Protein AF-A0A2P4WWM0-F1 (afdb_monome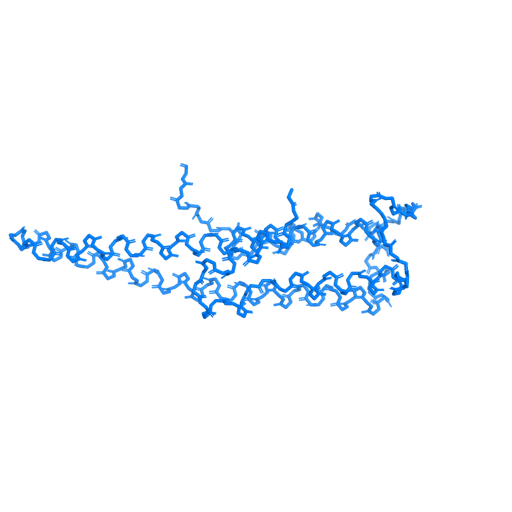r)

Nearest PDB structures (foldseek):
  5ijh-assembly1_A  TM=8.407E-01  e=6.505E-07  Homo sapiens
  5ijh-assembly2_B  TM=8.198E-01  e=3.372E-06  Homo sapiens
  8x5f-assembly1_A  TM=7.768E-01  e=5.419E-05  Homo sapiens
  8z9z-assembly1_C  TM=4.144E-01  e=2.276E+00  Acyrthosiphon pisum

InterPro domains:
  IPR004331 SPX domain [PF03105] (117-170)
  IPR004331 SPX domain [PS51382] (1-169)
  IPR031142 SPX domain-containing protein [PTHR45978] (1-184)

Structure (mmCIF, N/CA/C/O backbone):
data_AF-A0A2P4WWM0-F1
#
_entry.id   AF-A0A2P4WWM0-F1
#
loop_
_atom_site.group_PDB
_atom_site.id
_atom_site.type_symbol
_atom_site.label_atom_id
_atom_site.label_alt_id
_atom_site.label_comp_id
_atom_site.label_asym_id
_atom_site.label_entity_id
_atom_site.label_seq_id
_atom_site.pdbx_PDB_ins_code
_atom_site.Cartn_x
_atom_site.Cartn_y
_atom_site.Cartn_z
_atom_site.occupancy
_atom_site.B_iso_or_equiv
_atom_site.auth_seq_id
_atom_site.auth_comp_id
_atom_site.auth_asym_id
_atom_site.auth_atom_id
_atom_site.pdbx_PDB_model_num
ATOM 1 N N . MET A 1 1 ? 19.503 5.059 5.989 1.00 53.97 1 MET A N 1
ATOM 2 C CA . MET A 1 1 ? 18.937 3.751 6.415 1.00 53.97 1 MET A CA 1
ATOM 3 C C . MET A 1 1 ? 18.631 2.848 5.219 1.00 53.97 1 MET A C 1
ATOM 5 O O . MET A 1 1 ? 18.269 3.345 4.158 1.00 53.97 1 MET A O 1
ATOM 9 N N . LYS A 1 2 ? 18.740 1.518 5.373 1.00 85.00 2 LYS A N 1
ATOM 10 C CA . LYS A 1 2 ? 18.338 0.540 4.341 1.00 85.00 2 LYS A CA 1
ATOM 11 C C . LYS A 1 2 ? 16.812 0.366 4.372 1.00 85.00 2 LYS A C 1
ATOM 13 O O . LYS A 1 2 ? 16.316 -0.357 5.224 1.00 85.00 2 LYS A O 1
ATOM 18 N N . PHE A 1 3 ? 16.081 0.982 3.438 1.00 89.81 3 PHE A N 1
ATOM 19 C CA . PHE A 1 3 ? 14.603 0.970 3.407 1.00 89.81 3 PHE A CA 1
ATOM 20 C C . PHE A 1 3 ? 13.972 -0.427 3.541 1.00 89.81 3 PHE A C 1
ATOM 22 O O . PHE A 1 3 ? 12.992 -0.582 4.250 1.00 89.81 3 PHE A O 1
ATOM 29 N N . GLY A 1 4 ? 14.566 -1.461 2.933 1.00 90.25 4 GLY A N 1
ATOM 30 C CA . GLY A 1 4 ? 14.043 -2.827 3.060 1.00 90.25 4 GLY A CA 1
ATOM 31 C C . GLY A 1 4 ? 14.014 -3.363 4.499 1.00 90.25 4 GLY A C 1
ATOM 32 O O . GLY A 1 4 ? 13.163 -4.186 4.798 1.00 90.25 4 GLY A O 1
ATOM 33 N N . LYS A 1 5 ? 14.905 -2.888 5.386 1.00 92.62 5 LYS A N 1
ATOM 34 C CA . LYS A 1 5 ? 14.848 -3.215 6.821 1.00 92.62 5 LYS A CA 1
ATOM 35 C C . LYS A 1 5 ? 13.702 -2.481 7.517 1.00 92.62 5 LYS A C 1
ATOM 37 O O . LYS A 1 5 ? 13.032 -3.076 8.343 1.00 92.62 5 LYS A O 1
ATOM 42 N N . VAL A 1 6 ? 13.473 -1.218 7.150 1.00 94.12 6 VAL A N 1
ATOM 43 C CA . VAL A 1 6 ? 12.375 -0.408 7.702 1.00 94.12 6 VAL A CA 1
ATOM 44 C C . VAL A 1 6 ? 11.028 -1.026 7.328 1.00 94.12 6 VAL A C 1
ATOM 46 O O . VAL A 1 6 ? 10.194 -1.215 8.197 1.00 94.12 6 VAL A O 1
ATOM 49 N N . LEU A 1 7 ? 10.849 -1.432 6.065 1.00 94.44 7 LEU A N 1
ATOM 50 C CA . LEU A 1 7 ? 9.627 -2.112 5.626 1.00 94.44 7 LEU A CA 1
ATOM 51 C C . LEU A 1 7 ? 9.389 -3.417 6.399 1.00 94.44 7 LEU A C 1
ATOM 53 O O . LEU A 1 7 ? 8.288 -3.645 6.875 1.00 94.44 7 LEU A O 1
ATOM 57 N N . GLN A 1 8 ? 10.435 -4.231 6.579 1.00 94.12 8 GLN A N 1
ATOM 58 C CA . GLN A 1 8 ? 10.342 -5.470 7.355 1.00 94.12 8 GLN A CA 1
ATOM 59 C C . GLN A 1 8 ? 9.968 -5.211 8.821 1.00 94.12 8 GLN A C 1
ATOM 61 O O . GLN A 1 8 ? 9.155 -5.940 9.380 1.00 94.12 8 GLN A O 1
ATOM 66 N N . GLN A 1 9 ? 10.543 -4.177 9.436 1.00 94.88 9 GLN A N 1
ATOM 67 C CA . GLN A 1 9 ? 10.195 -3.782 10.797 1.00 94.88 9 GLN A CA 1
ATOM 68 C C . GLN A 1 9 ? 8.725 -3.345 10.885 1.00 94.88 9 GLN A C 1
ATOM 70 O O . GLN A 1 9 ? 8.024 -3.771 11.795 1.00 94.88 9 GLN A O 1
ATOM 75 N N . SER A 1 10 ? 8.231 -2.559 9.923 1.00 95.12 10 SER A N 1
ATOM 76 C CA . SER A 1 10 ? 6.816 -2.169 9.866 1.00 95.12 10 SER A CA 1
ATOM 77 C C . SER A 1 10 ? 5.883 -3.373 9.713 1.00 95.12 10 SER A C 1
ATOM 79 O O . SER A 1 10 ? 4.858 -3.414 10.385 1.00 95.12 10 SER A O 1
ATOM 81 N N . THR A 1 11 ? 6.259 -4.382 8.918 1.00 94.94 11 THR A N 1
ATOM 82 C CA . THR A 1 11 ? 5.517 -5.650 8.826 1.00 94.94 11 THR A CA 1
ATOM 83 C C . THR A 1 11 ? 5.461 -6.376 10.172 1.00 94.94 11 THR A C 1
ATOM 85 O O . THR A 1 11 ? 4.390 -6.810 10.581 1.00 94.94 11 THR A O 1
ATOM 88 N N . GLN A 1 12 ? 6.580 -6.455 10.898 1.00 94.81 12 GLN A N 1
ATOM 89 C CA . GLN A 1 12 ? 6.653 -7.125 12.206 1.00 94.81 12 GLN A CA 1
ATOM 90 C C . GLN A 1 12 ? 5.871 -6.407 13.314 1.00 94.81 12 GLN A C 1
ATOM 92 O O . GLN A 1 12 ? 5.433 -7.052 14.260 1.00 94.81 12 GLN A O 1
ATOM 97 N N . MET A 1 13 ? 5.713 -5.084 13.215 1.00 93.62 13 MET A N 1
ATOM 98 C CA . MET A 1 13 ? 4.913 -4.294 14.161 1.00 93.62 13 MET A CA 1
ATOM 99 C C . MET A 1 13 ? 3.410 -4.324 13.846 1.00 93.62 13 MET A C 1
ATOM 101 O O . MET A 1 13 ? 2.612 -3.872 14.663 1.00 93.62 13 MET A O 1
ATOM 105 N N . SER A 1 14 ? 3.017 -4.832 12.674 1.00 94.62 14 SER A N 1
ATOM 106 C CA . SER A 1 14 ? 1.615 -5.015 12.288 1.00 94.62 14 SER A CA 1
ATOM 107 C C . SER A 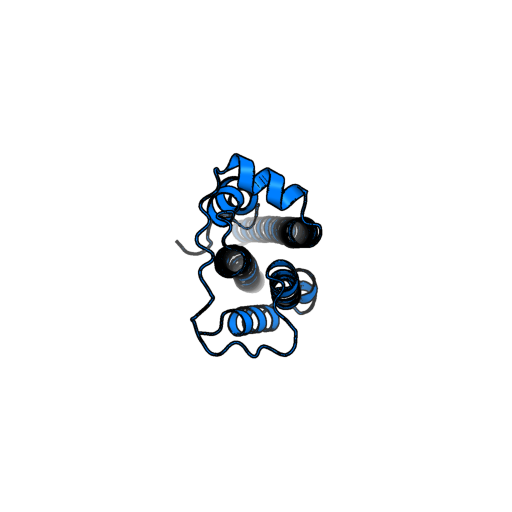1 14 ? 1.097 -6.410 12.669 1.00 94.62 14 SER A C 1
ATOM 109 O O . SER A 1 14 ? 1.904 -7.311 12.908 1.00 94.62 14 SER A O 1
ATOM 111 N N . PRO A 1 15 ? -0.231 -6.628 12.720 1.00 95.50 15 PRO A N 1
ATOM 112 C CA . PRO A 1 15 ? -0.790 -7.958 12.940 1.00 95.50 15 PRO A CA 1
ATOM 113 C C . PRO A 1 15 ? -0.246 -8.960 11.916 1.00 95.50 15 PRO A C 1
ATOM 115 O O . PRO A 1 15 ? -0.160 -8.648 10.731 1.00 95.50 15 PRO A O 1
ATOM 118 N N . SER A 1 16 ? 0.070 -10.186 12.340 1.00 95.12 16 SER A N 1
ATOM 119 C CA . SER A 1 16 ? 0.634 -11.218 11.449 1.00 95.12 16 SER A CA 1
ATOM 120 C C . SER A 1 16 ? -0.256 -11.512 10.236 1.00 95.12 16 SER A C 1
ATOM 122 O O . SER A 1 16 ? 0.241 -11.765 9.142 1.00 95.12 16 SER A O 1
ATOM 124 N N . ALA A 1 17 ? -1.576 -11.382 10.393 1.00 96.00 17 ALA A N 1
ATOM 125 C CA . ALA A 1 17 ? -2.544 -11.514 9.307 1.00 96.00 17 ALA A CA 1
ATOM 126 C C . ALA A 1 17 ? -2.329 -10.508 8.157 1.00 96.00 17 ALA A C 1
ATOM 128 O O . ALA A 1 17 ? -2.817 -10.739 7.053 1.00 96.00 17 ALA A O 1
ATOM 129 N N . TRP A 1 18 ? -1.620 -9.400 8.397 1.00 97.50 18 TRP A N 1
ATOM 130 C CA . TRP A 1 18 ? -1.338 -8.377 7.391 1.00 97.50 18 TRP A CA 1
ATOM 131 C C . TRP A 1 18 ? -0.117 -8.725 6.530 1.00 97.50 18 TRP A C 1
ATOM 133 O O . TRP A 1 18 ? 0.016 -8.183 5.434 1.00 97.50 18 TRP A O 1
ATOM 143 N N . GLU A 1 19 ? 0.759 -9.634 6.985 1.00 95.88 19 GLU A N 1
ATOM 144 C CA . GLU A 1 19 ? 2.028 -9.990 6.329 1.00 95.88 19 GLU A CA 1
ATOM 145 C C . GLU A 1 19 ? 1.900 -10.252 4.814 1.00 95.88 19 GLU A C 1
ATOM 147 O O . GLU A 1 19 ? 2.663 -9.646 4.055 1.00 95.88 19 GLU A O 1
ATOM 152 N N . PRO A 1 20 ? 0.915 -11.037 4.324 1.00 97.38 20 PRO A N 1
ATOM 153 C CA . PRO A 1 20 ? 0.787 -11.331 2.893 1.00 97.38 20 PRO A CA 1
ATOM 154 C C . PRO A 1 20 ? 0.483 -10.103 2.020 1.00 97.38 20 PRO A C 1
ATOM 156 O O . PRO A 1 20 ? 0.755 -10.109 0.816 1.00 97.38 20 PRO A O 1
ATOM 159 N N . TYR A 1 21 ? -0.087 -9.051 2.611 1.00 98.12 21 TYR A N 1
ATOM 160 C CA . TYR A 1 21 ? -0.569 -7.868 1.896 1.00 98.12 21 TYR A CA 1
ATOM 161 C C . TYR A 1 21 ? 0.484 -6.766 1.771 1.00 98.12 21 TYR A C 1
ATOM 163 O O . TYR A 1 21 ? 0.306 -5.844 0.976 1.00 98.12 21 TYR A O 1
ATOM 171 N N . TRP A 1 22 ? 1.604 -6.872 2.489 1.00 97.88 22 TRP A N 1
ATOM 172 C CA . TRP A 1 22 ? 2.738 -5.968 2.316 1.00 97.88 22 TRP A CA 1
ATOM 173 C C . TRP A 1 22 ? 3.39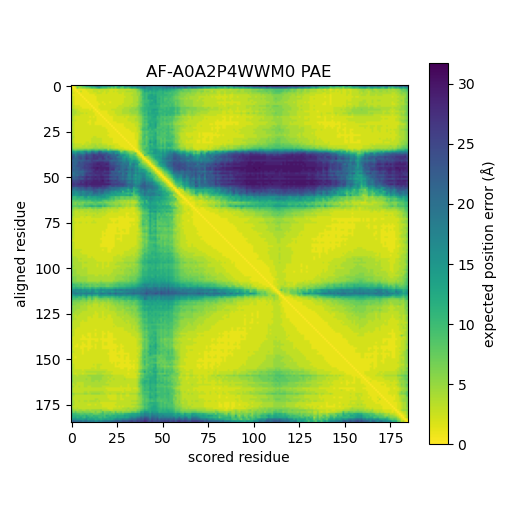2 -6.143 0.941 1.00 97.88 22 TRP A C 1
ATOM 175 O O . TRP A 1 22 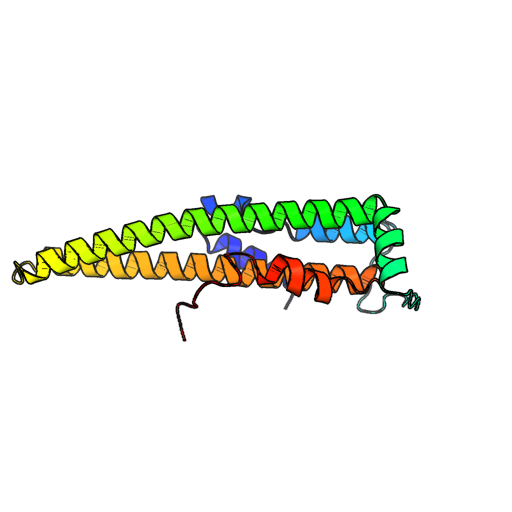? 3.416 -7.238 0.371 1.00 97.88 22 TRP A O 1
ATOM 185 N N . ALA A 1 23 ? 3.961 -5.060 0.409 1.00 96.56 23 ALA A N 1
ATOM 186 C CA . ALA A 1 23 ? 4.720 -5.107 -0.833 1.00 96.56 23 ALA A CA 1
ATOM 187 C C . ALA A 1 23 ? 5.913 -6.076 -0.725 1.00 96.56 23 ALA A C 1
ATOM 189 O O . ALA A 1 23 ? 6.796 -5.892 0.122 1.00 96.56 23 ALA A O 1
ATOM 190 N N . ASP A 1 24 ? 6.023 -7.031 -1.650 1.00 96.44 24 ASP A N 1
ATOM 191 C CA . ASP A 1 24 ? 7.187 -7.905 -1.781 1.00 96.44 24 ASP A CA 1
ATOM 192 C C . ASP A 1 24 ? 8.354 -7.150 -2.433 1.00 96.44 24 ASP A C 1
ATOM 194 O O . ASP A 1 24 ? 8.751 -7.312 -3.594 1.00 96.44 24 ASP A O 1
ATOM 198 N N . TYR A 1 25 ? 8.951 -6.282 -1.623 1.00 95.31 25 TYR A N 1
ATOM 199 C CA . TYR A 1 25 ? 10.085 -5.462 -2.011 1.00 95.31 25 TYR A CA 1
ATOM 200 C C . TYR A 1 25 ? 11.319 -6.310 -2.356 1.00 95.31 25 TYR A C 1
ATOM 202 O O . TYR A 1 25 ? 12.234 -5.828 -3.031 1.00 95.31 25 TYR A O 1
ATOM 210 N N . LYS A 1 26 ? 11.406 -7.562 -1.880 1.00 94.12 26 LYS A N 1
ATOM 211 C CA . LYS A 1 26 ? 12.513 -8.469 -2.213 1.00 94.12 26 LYS A CA 1
ATOM 212 C C . LYS A 1 26 ? 12.332 -9.031 -3.621 1.00 94.12 26 LYS A C 1
ATOM 214 O O . LYS A 1 26 ? 13.291 -8.951 -4.391 1.00 94.12 26 LYS A O 1
ATOM 219 N N . LEU A 1 27 ? 11.135 -9.505 -3.962 1.00 95.38 27 LEU A N 1
ATOM 220 C CA . LEU A 1 27 ? 10.782 -9.974 -5.301 1.00 95.38 27 LEU A CA 1
ATOM 221 C C . LEU A 1 27 ? 10.965 -8.876 -6.346 1.00 95.38 27 LEU A C 1
ATOM 223 O O . LEU A 1 27 ? 11.689 -9.076 -7.317 1.00 95.38 27 LEU A O 1
ATOM 227 N N . LEU A 1 28 ? 10.414 -7.681 -6.118 1.00 96.50 28 LEU A N 1
ATOM 228 C CA . LEU A 1 28 ? 10.525 -6.586 -7.088 1.00 96.50 28 LEU A CA 1
ATOM 229 C C . LEU A 1 28 ? 11.986 -6.176 -7.338 1.00 96.50 28 LEU A C 1
ATOM 231 O O . LEU A 1 28 ? 12.382 -5.911 -8.469 1.00 96.50 28 LEU A O 1
ATOM 235 N N . LYS A 1 29 ? 12.834 -6.181 -6.299 1.00 94.12 29 LYS A N 1
ATOM 236 C CA . LYS A 1 29 ? 14.282 -5.956 -6.464 1.00 94.12 29 LYS A CA 1
ATOM 237 C C . LYS A 1 29 ? 14.965 -7.053 -7.276 1.00 94.12 29 LYS A C 1
ATOM 239 O O . LYS A 1 29 ? 15.975 -6.759 -7.908 1.00 94.12 29 LYS A O 1
ATOM 244 N N . LYS A 1 30 ? 14.499 -8.300 -7.173 1.00 93.19 30 LYS A N 1
ATOM 245 C CA . LYS A 1 30 ? 15.028 -9.420 -7.954 1.00 93.19 30 LYS A CA 1
ATOM 246 C C . LYS A 1 30 ? 14.685 -9.217 -9.428 1.00 93.19 30 LYS A C 1
ATOM 248 O O . LYS A 1 30 ? 15.604 -9.196 -10.226 1.00 93.19 30 LYS A O 1
ATOM 253 N N . ILE A 1 31 ? 13.427 -8.909 -9.742 1.00 93.88 31 ILE A N 1
ATOM 254 C CA . ILE A 1 31 ? 12.979 -8.669 -11.123 1.00 93.88 31 ILE A CA 1
ATOM 255 C C . ILE A 1 31 ? 13.734 -7.492 -11.772 1.00 93.88 31 ILE A C 1
ATOM 257 O O . ILE A 1 31 ? 14.117 -7.578 -12.931 1.00 93.88 31 ILE A O 1
ATOM 261 N N . ILE A 1 32 ? 14.042 -6.419 -11.026 1.00 92.31 32 ILE A N 1
ATOM 262 C CA . ILE A 1 32 ? 14.855 -5.302 -11.557 1.00 92.31 32 ILE A CA 1
ATOM 263 C C . ILE A 1 32 ? 16.268 -5.751 -11.974 1.00 92.31 32 ILE A C 1
ATOM 265 O O . ILE A 1 32 ? 16.828 -5.193 -12.913 1.00 92.31 32 ILE A O 1
ATOM 269 N N . LYS A 1 33 ? 16.871 -6.730 -11.282 1.00 90.00 33 LYS A N 1
ATOM 270 C CA . LYS A 1 33 ? 18.185 -7.266 -11.684 1.00 90.00 33 LYS A CA 1
ATOM 271 C C . LYS A 1 33 ? 18.108 -7.948 -13.044 1.00 90.00 33 LYS A C 1
ATOM 273 O O . LYS A 1 33 ? 19.033 -7.780 -13.832 1.00 90.00 33 LYS A O 1
ATOM 278 N N . ASP A 1 34 ? 17.013 -8.666 -13.279 1.00 88.19 34 ASP A N 1
ATOM 279 C CA . ASP A 1 34 ? 16.748 -9.359 -14.536 1.00 88.19 34 ASP A CA 1
ATOM 280 C C . ASP A 1 34 ? 16.551 -8.325 -15.666 1.00 88.19 34 ASP A C 1
ATOM 282 O O . ASP A 1 34 ? 17.238 -8.397 -16.679 1.00 88.19 34 ASP A O 1
ATOM 286 N N . CYS A 1 35 ? 15.768 -7.261 -15.423 1.00 85.81 35 CYS A N 1
ATOM 287 C CA . CYS A 1 35 ? 15.574 -6.150 -16.376 1.00 85.81 35 CYS A CA 1
ATOM 288 C C . CYS A 1 35 ? 16.889 -5.451 -16.761 1.00 85.81 35 CYS A C 1
ATOM 290 O O . CYS A 1 35 ? 17.114 -5.113 -17.918 1.00 85.81 35 CYS A O 1
ATOM 292 N N . ALA A 1 36 ? 17.775 -5.234 -15.785 1.00 82.06 36 ALA A N 1
ATOM 293 C CA . ALA A 1 36 ? 19.073 -4.598 -16.005 1.00 82.06 36 ALA A CA 1
ATOM 294 C C . ALA A 1 36 ? 20.135 -5.556 -16.583 1.00 82.06 36 ALA A C 1
ATOM 296 O O . ALA A 1 36 ? 21.284 -5.148 -16.741 1.00 82.06 36 ALA A O 1
ATOM 297 N N . GLN A 1 37 ? 19.779 -6.823 -16.841 1.00 73.81 37 GLN A N 1
ATOM 298 C CA . GLN A 1 37 ? 20.672 -7.876 -17.341 1.00 73.81 37 GLN A CA 1
ATOM 299 C C . GLN A 1 37 ? 21.967 -8.041 -16.519 1.00 73.81 37 GLN A C 1
ATOM 301 O O . GLN A 1 37 ? 23.008 -8.453 -17.033 1.00 73.81 37 GLN A O 1
ATOM 306 N N . ILE A 1 38 ? 21.924 -7.734 -15.217 1.00 60.78 38 ILE A N 1
ATOM 307 C CA . ILE A 1 38 ? 23.100 -7.814 -14.339 1.00 60.78 38 ILE A CA 1
ATOM 308 C C . ILE A 1 38 ? 23.395 -9.288 -14.042 1.00 60.78 38 ILE A C 1
ATOM 310 O O . ILE A 1 38 ? 22.572 -9.985 -13.438 1.00 60.78 38 ILE A O 1
ATOM 314 N N . LYS A 1 39 ? 24.587 -9.772 -14.421 1.00 52.69 39 LYS A N 1
ATOM 315 C CA . LYS A 1 39 ? 25.015 -11.158 -14.158 1.00 52.69 39 LYS A CA 1
ATOM 316 C C . LYS A 1 39 ? 25.059 -11.437 -12.648 1.00 52.69 39 LYS A C 1
ATOM 318 O O . LYS A 1 39 ? 25.500 -10.603 -11.860 1.00 52.69 39 LYS A O 1
ATOM 323 N N . LYS A 1 40 ? 24.652 -12.649 -12.232 1.00 50.16 40 LYS A N 1
ATOM 324 C CA . LYS A 1 40 ? 24.619 -13.109 -10.819 1.00 50.16 40 LYS A CA 1
ATOM 325 C C . LYS A 1 40 ? 25.951 -12.938 -10.063 1.00 50.16 40 LYS A C 1
ATOM 327 O O . LYS A 1 40 ? 25.931 -12.853 -8.836 1.00 50.16 40 LYS A O 1
ATOM 332 N N . GLU A 1 41 ? 27.070 -12.899 -10.782 1.00 42.06 41 GLU A N 1
ATOM 333 C CA . GLU A 1 41 ? 28.443 -12.845 -10.260 1.00 42.06 41 GLU A CA 1
ATOM 334 C C . GLU A 1 41 ? 28.976 -11.415 -10.064 1.00 42.06 41 GLU A C 1
ATOM 336 O O . GLU A 1 41 ? 29.918 -11.209 -9.295 1.00 42.06 41 GLU A O 1
ATOM 341 N N . GLU A 1 42 ? 28.343 -10.401 -10.664 1.00 45.91 42 GLU A N 1
ATOM 342 C CA . GLU A 1 42 ? 28.712 -9.003 -10.446 1.00 45.91 42 GLU A CA 1
ATOM 343 C C . GLU A 1 42 ? 28.177 -8.523 -9.089 1.00 45.91 42 GLU A C 1
ATOM 345 O O . GLU A 1 42 ? 27.031 -8.087 -8.920 1.00 45.91 42 GLU A O 1
ATOM 350 N N . LYS A 1 43 ? 29.030 -8.606 -8.063 1.00 40.50 43 LYS A N 1
ATOM 351 C CA . LYS A 1 43 ? 28.777 -7.930 -6.788 1.00 40.50 43 LYS A CA 1
ATOM 352 C C . LYS A 1 43 ? 28.845 -6.420 -7.010 1.00 40.50 43 LYS A C 1
ATOM 354 O O . LYS A 1 43 ? 29.917 -5.851 -7.170 1.00 40.50 43 LYS A O 1
ATOM 359 N N . LEU A 1 44 ? 27.688 -5.767 -6.934 1.00 47.53 44 LEU A N 1
ATOM 360 C CA . LEU A 1 44 ? 27.572 -4.310 -6.881 1.00 47.53 44 LEU A CA 1
ATOM 361 C C . LEU A 1 44 ? 28.308 -3.756 -5.649 1.00 47.53 44 LEU A C 1
ATOM 363 O O . LEU A 1 44 ? 27.762 -3.741 -4.542 1.00 47.53 44 LEU A O 1
ATOM 367 N N . GLN A 1 45 ? 29.537 -3.277 -5.845 1.00 39.41 45 GLN A N 1
ATOM 368 C CA . GLN A 1 45 ? 30.113 -2.261 -4.969 1.00 39.41 45 GLN A CA 1
ATOM 369 C C . GLN A 1 45 ? 29.363 -0.938 -5.181 1.00 39.41 45 GLN A C 1
ATOM 371 O O . GLN A 1 45 ? 28.795 -0.686 -6.241 1.00 39.41 45 GLN A O 1
ATOM 376 N N . GLY A 1 46 ? 29.279 -0.135 -4.123 1.00 40.00 46 GLY A N 1
ATOM 377 C CA . GLY A 1 46 ? 28.390 1.017 -4.015 1.00 40.00 46 GLY A CA 1
ATOM 378 C C . GLY A 1 46 ? 28.334 1.962 -5.226 1.00 40.00 46 GLY A C 1
ATOM 379 O O . GLY A 1 46 ? 29.321 2.249 -5.888 1.00 40.00 46 GLY A O 1
ATOM 380 N N . ASP A 1 47 ? 27.127 2.482 -5.443 1.00 42.19 47 ASP A N 1
ATOM 381 C CA . ASP A 1 47 ? 26.757 3.724 -6.138 1.00 42.19 47 ASP A CA 1
ATOM 382 C C . ASP A 1 47 ? 27.245 4.054 -7.561 1.00 42.19 47 ASP A C 1
ATOM 384 O O . ASP A 1 47 ? 26.729 5.017 -8.132 1.00 42.19 47 ASP A O 1
ATOM 388 N N . LYS A 1 48 ? 28.101 3.260 -8.207 1.00 44.53 48 LYS A N 1
ATOM 389 C CA . LYS A 1 48 ? 28.476 3.478 -9.615 1.00 44.53 48 LYS A CA 1
ATOM 390 C C . LYS A 1 48 ? 27.843 2.427 -10.528 1.00 44.53 48 LYS A C 1
ATOM 392 O O . LYS A 1 48 ? 28.428 1.391 -10.805 1.00 44.53 48 LYS A O 1
ATOM 397 N N . LEU A 1 49 ? 26.630 2.723 -10.998 1.00 49.78 49 LEU A N 1
ATOM 398 C CA . LEU A 1 49 ? 26.026 2.060 -12.159 1.00 49.78 49 LEU A CA 1
ATOM 399 C C . LEU A 1 49 ? 26.455 2.796 -13.431 1.00 49.78 49 LEU A C 1
ATOM 401 O O . LEU A 1 49 ? 26.433 4.031 -13.471 1.00 49.78 49 LEU A O 1
ATOM 405 N N . VAL A 1 50 ? 26.846 2.024 -14.445 1.00 44.78 50 VAL A N 1
ATOM 406 C CA . VAL A 1 50 ? 27.167 2.495 -15.795 1.00 44.78 50 VAL A CA 1
ATOM 407 C C . VAL A 1 50 ? 25.952 3.252 -16.329 1.00 44.78 50 VAL A C 1
ATOM 409 O O . VAL A 1 50 ? 24.904 2.670 -16.589 1.00 44.78 50 VAL A O 1
ATOM 412 N N . LYS A 1 51 ? 26.063 4.580 -16.441 1.00 42.25 51 LYS A N 1
ATOM 413 C CA . LYS A 1 51 ? 25.040 5.408 -17.085 1.00 42.25 51 LYS A CA 1
ATOM 414 C C . LYS A 1 51 ? 25.084 5.114 -18.580 1.00 42.25 51 LYS A C 1
ATOM 416 O O . LYS A 1 51 ? 25.844 5.761 -19.297 1.00 42.25 51 LYS A O 1
ATOM 421 N N . ILE A 1 52 ? 24.262 4.187 -19.058 1.00 46.97 52 ILE A N 1
ATOM 422 C CA . ILE A 1 52 ? 23.924 4.139 -20.479 1.00 46.97 52 ILE A CA 1
ATOM 423 C C . ILE A 1 52 ? 23.035 5.366 -20.724 1.00 46.97 52 ILE A C 1
ATOM 425 O O . ILE A 1 52 ? 21.833 5.355 -20.479 1.00 46.97 52 ILE A O 1
ATOM 429 N N . LYS A 1 53 ? 23.661 6.502 -21.067 1.00 42.75 53 LYS A N 1
ATOM 430 C CA . LYS A 1 53 ? 22.959 7.719 -21.490 1.00 42.75 53 LYS A CA 1
ATOM 431 C C . LYS A 1 53 ? 22.354 7.444 -22.862 1.00 42.75 53 LYS A C 1
ATOM 433 O O . LYS A 1 53 ? 22.944 7.799 -23.875 1.00 42.75 53 LYS A O 1
ATOM 438 N N . ILE A 1 54 ? 21.175 6.852 -22.892 1.00 46.44 54 ILE A N 1
ATOM 439 C CA . ILE A 1 54 ? 20.286 7.002 -24.033 1.00 46.44 54 ILE A CA 1
ATOM 440 C C . ILE A 1 54 ? 19.154 7.870 -23.490 1.00 46.44 54 ILE A C 1
ATOM 442 O O . ILE A 1 54 ? 18.582 7.567 -22.446 1.00 46.44 54 ILE A O 1
ATOM 446 N N . LYS A 1 55 ? 18.905 9.020 -24.117 1.00 46.31 55 LYS A N 1
ATOM 447 C CA . LYS A 1 55 ? 17.630 9.729 -23.971 1.00 46.31 55 LYS A CA 1
ATOM 448 C C . LYS A 1 55 ? 16.815 9.369 -25.212 1.00 46.31 55 LYS A C 1
ATOM 450 O O . LYS A 1 55 ? 16.948 10.090 -26.201 1.00 46.31 55 LYS A O 1
ATOM 455 N N . PRO A 1 56 ? 16.029 8.282 -25.206 1.00 50.03 56 PRO A N 1
ATOM 456 C CA . PRO A 1 56 ? 14.980 8.122 -26.191 1.00 50.03 56 PRO A CA 1
ATOM 457 C C . PRO A 1 56 ? 13.867 9.132 -25.905 1.00 50.03 56 PRO A C 1
ATOM 459 O O . PRO A 1 56 ? 13.724 9.669 -24.799 1.00 50.03 56 PRO A O 1
ATOM 462 N N . SER A 1 57 ? 13.058 9.403 -26.918 1.00 52.47 57 SER A N 1
ATOM 463 C CA . SER A 1 57 ? 11.761 10.047 -26.730 1.00 52.47 57 SER A CA 1
ATOM 464 C C . SER A 1 57 ? 10.876 9.190 -25.811 1.00 52.47 57 SER A C 1
ATOM 466 O O . SER A 1 57 ? 10.930 7.964 -25.848 1.00 52.47 57 SER A O 1
ATOM 468 N N . ALA A 1 58 ? 9.973 9.799 -25.033 1.00 58.81 58 ALA A N 1
ATOM 469 C CA . ALA A 1 58 ? 9.054 9.057 -24.156 1.00 58.81 58 ALA A CA 1
ATOM 470 C C . ALA A 1 58 ? 8.169 8.028 -24.903 1.00 58.81 58 ALA A C 1
ATOM 472 O O . ALA A 1 58 ? 7.607 7.125 -24.274 1.00 58.81 58 ALA A O 1
ATOM 473 N N . LYS A 1 59 ? 8.005 8.169 -26.230 1.00 60.53 59 LYS A N 1
ATOM 474 C CA . LYS A 1 59 ? 7.355 7.162 -27.087 1.00 60.53 59 LYS A CA 1
ATOM 475 C C . LYS A 1 59 ? 8.247 5.933 -27.297 1.00 60.53 59 LYS A C 1
ATOM 477 O O . LYS A 1 59 ? 7.785 4.826 -27.054 1.00 60.53 59 LYS A O 1
ATOM 482 N N . GLU A 1 60 ? 9.517 6.143 -27.633 1.00 62.72 60 GLU A N 1
ATOM 483 C CA . GLU A 1 60 ? 10.511 5.078 -27.833 1.00 62.72 60 GLU A CA 1
ATOM 484 C C . GLU A 1 60 ? 10.733 4.265 -26.548 1.00 62.72 60 GLU A C 1
ATOM 486 O O . GLU A 1 60 ? 10.800 3.040 -26.604 1.00 62.72 60 GLU A O 1
ATOM 491 N N . ASP A 1 61 ? 10.716 4.916 -25.378 1.00 72.94 61 ASP A N 1
ATOM 492 C CA . ASP A 1 61 ? 10.765 4.228 -24.078 1.00 72.94 61 ASP A CA 1
ATOM 493 C C . ASP A 1 61 ? 9.578 3.271 -23.876 1.00 72.94 61 ASP A C 1
ATOM 495 O O . ASP A 1 61 ? 9.748 2.159 -23.381 1.00 72.94 61 ASP A O 1
ATOM 499 N N . ASN A 1 62 ? 8.355 3.684 -24.243 1.00 76.38 62 ASN A N 1
ATOM 500 C CA . ASN A 1 62 ? 7.174 2.831 -24.063 1.00 76.38 62 ASN A CA 1
ATOM 501 C C . ASN A 1 62 ? 7.189 1.632 -25.014 1.00 76.38 62 ASN A C 1
ATOM 503 O O . ASN A 1 62 ? 6.795 0.542 -24.599 1.00 76.38 62 ASN A O 1
ATOM 507 N N . ASP A 1 63 ? 7.631 1.816 -26.256 1.00 79.69 63 ASP A N 1
ATOM 508 C CA . ASP A 1 63 ? 7.709 0.724 -27.226 1.00 79.69 63 ASP A CA 1
ATOM 509 C C . ASP A 1 63 ? 8.840 -0.254 -26.874 1.00 79.69 63 ASP A C 1
ATOM 511 O O . ASP A 1 63 ? 8.618 -1.463 -26.895 1.00 79.69 63 ASP A O 1
ATOM 515 N N . SER A 1 64 ? 9.990 0.245 -26.407 1.00 82.31 64 SER A N 1
ATOM 516 C CA . SER A 1 64 ? 11.082 -0.586 -25.875 1.00 82.31 64 SER A CA 1
ATOM 517 C C . SER A 1 64 ? 10.640 -1.418 -24.662 1.00 82.31 64 SER A C 1
ATOM 519 O O . SER A 1 64 ? 10.848 -2.632 -24.615 1.00 82.31 64 SER A O 1
ATOM 521 N N . ILE A 1 65 ? 9.934 -0.801 -23.704 1.00 85.44 65 ILE A N 1
ATOM 522 C CA . ILE A 1 65 ? 9.361 -1.502 -22.541 1.00 85.44 65 ILE A CA 1
ATOM 523 C C . ILE A 1 65 ? 8.374 -2.597 -22.973 1.00 85.44 65 ILE A C 1
ATOM 525 O O . ILE A 1 65 ? 8.324 -3.655 -22.351 1.00 85.44 65 ILE A O 1
ATOM 529 N N . ARG A 1 66 ? 7.585 -2.370 -24.032 1.00 86.50 66 ARG A N 1
ATOM 530 C CA . ARG A 1 66 ? 6.618 -3.354 -24.555 1.00 86.50 66 ARG A CA 1
ATOM 531 C C . ARG A 1 66 ? 7.274 -4.525 -25.281 1.00 86.50 66 ARG A C 1
ATOM 533 O O . ARG A 1 66 ? 6.667 -5.586 -25.366 1.00 86.50 66 ARG A O 1
ATOM 540 N N . GLN A 1 67 ? 8.478 -4.336 -25.806 1.00 86.81 67 GLN A N 1
ATOM 541 C CA . GLN A 1 67 ? 9.236 -5.383 -26.491 1.00 86.81 67 GLN A CA 1
ATOM 542 C C . GLN A 1 67 ? 10.073 -6.226 -25.517 1.00 86.81 67 GLN A C 1
ATOM 544 O O . GLN A 1 67 ? 10.394 -7.373 -25.821 1.00 86.81 67 GLN A O 1
ATOM 549 N N . SER A 1 68 ? 10.395 -5.697 -24.332 1.00 89.50 68 SER A N 1
ATOM 550 C CA . SER A 1 68 ? 11.137 -6.423 -23.298 1.00 89.50 68 SER A CA 1
ATOM 551 C C . SER A 1 68 ? 10.215 -7.231 -22.379 1.00 89.50 68 SER A C 1
ATOM 553 O O . SER A 1 68 ? 9.393 -6.691 -21.634 1.00 89.50 68 SER A O 1
ATOM 555 N N . GLN A 1 69 ? 10.392 -8.555 -22.380 1.00 91.25 69 GLN A N 1
ATOM 556 C CA . GLN A 1 69 ? 9.627 -9.461 -21.521 1.00 91.25 69 GLN A CA 1
ATOM 557 C C . GLN A 1 69 ? 9.886 -9.215 -20.024 1.00 91.25 69 GLN A C 1
ATOM 559 O O . GLN A 1 69 ? 8.958 -9.320 -19.215 1.00 91.25 69 GLN A O 1
ATOM 564 N N . ASP A 1 70 ? 11.118 -8.850 -19.658 1.00 91.56 70 ASP A N 1
ATOM 565 C CA . ASP A 1 70 ? 11.503 -8.569 -18.272 1.00 91.56 70 ASP A CA 1
ATOM 566 C C . ASP A 1 70 ? 10.858 -7.276 -17.761 1.00 91.56 70 ASP A C 1
ATOM 568 O O . ASP A 1 70 ? 10.278 -7.258 -16.672 1.00 91.56 70 ASP A O 1
ATOM 572 N N . GLU A 1 71 ? 10.854 -6.227 -18.587 1.00 93.06 71 GLU A N 1
ATOM 573 C CA . GLU A 1 71 ? 10.196 -4.949 -18.289 1.00 93.06 71 GLU A CA 1
ATOM 574 C C . GLU A 1 71 ? 8.683 -5.127 -18.121 1.00 93.06 71 GLU A C 1
ATOM 576 O O . GLU A 1 71 ? 8.082 -4.690 -17.130 1.00 93.06 71 GLU A O 1
ATOM 581 N N . MET A 1 72 ? 8.047 -5.851 -19.048 1.00 94.06 72 MET A N 1
ATOM 582 C CA . MET A 1 72 ? 6.633 -6.201 -18.926 1.00 94.06 72 MET A CA 1
ATOM 583 C C . MET A 1 72 ? 6.352 -6.978 -17.638 1.00 94.06 72 MET A C 1
ATOM 585 O O . MET A 1 72 ? 5.369 -6.694 -16.943 1.00 94.06 72 MET A O 1
ATOM 589 N N . ASN A 1 73 ? 7.217 -7.931 -17.279 1.00 95.88 73 ASN A N 1
ATOM 590 C CA . ASN A 1 73 ? 7.067 -8.697 -16.050 1.00 95.88 73 ASN A CA 1
ATOM 591 C C . ASN A 1 73 ? 7.217 -7.820 -14.796 1.00 95.88 73 ASN A C 1
ATOM 593 O O . ASN A 1 73 ? 6.431 -7.977 -13.855 1.00 95.88 73 ASN A O 1
ATOM 597 N N . PHE A 1 74 ? 8.148 -6.860 -14.790 1.00 96.75 74 PHE A N 1
ATOM 598 C CA . PHE A 1 74 ? 8.297 -5.886 -13.708 1.00 96.75 74 PHE A CA 1
ATOM 599 C C . PHE A 1 74 ? 7.018 -5.075 -13.504 1.00 96.75 74 PHE A C 1
ATOM 601 O O . PHE A 1 74 ? 6.443 -5.099 -12.413 1.00 96.75 74 PHE A O 1
ATOM 608 N N . PHE A 1 75 ? 6.515 -4.409 -14.547 1.00 96.50 75 PHE A N 1
ATOM 609 C CA . PHE A 1 75 ? 5.331 -3.558 -14.419 1.00 96.50 75 PHE A CA 1
ATOM 610 C C . PHE A 1 75 ? 4.043 -4.348 -14.173 1.00 96.50 75 PHE A C 1
ATOM 612 O O . PHE A 1 75 ? 3.128 -3.834 -13.523 1.00 96.50 75 PHE A O 1
ATOM 619 N N . ARG A 1 76 ? 3.942 -5.590 -14.659 1.00 97.12 76 ARG A N 1
ATOM 620 C CA . ARG A 1 76 ? 2.832 -6.491 -14.316 1.00 97.12 76 ARG A CA 1
ATOM 621 C C . ARG A 1 76 ? 2.869 -6.853 -12.834 1.00 97.12 76 ARG A C 1
ATOM 623 O O . ARG A 1 76 ? 1.872 -6.664 -12.144 1.00 97.12 76 ARG A O 1
ATOM 630 N N . THR A 1 77 ? 4.020 -7.304 -12.337 1.00 98.06 77 THR A N 1
ATOM 631 C CA . THR A 1 77 ? 4.197 -7.674 -10.924 1.00 98.06 77 THR A CA 1
ATOM 632 C C . THR A 1 77 ? 3.957 -6.481 -10.007 1.00 98.06 77 THR A C 1
ATOM 634 O O . THR A 1 77 ? 3.235 -6.595 -9.022 1.00 98.06 77 THR A O 1
ATOM 637 N N . LEU A 1 78 ? 4.468 -5.304 -10.373 1.00 98.12 78 LEU A N 1
ATOM 638 C CA . LEU A 1 78 ? 4.252 -4.076 -9.618 1.00 98.12 78 LEU A CA 1
ATOM 639 C C . LEU A 1 78 ? 2.766 -3.710 -9.511 1.00 98.12 78 LEU A C 1
ATOM 641 O O . LEU A 1 78 ? 2.308 -3.318 -8.441 1.00 98.12 78 LEU A O 1
ATOM 645 N N . ARG A 1 79 ? 1.998 -3.852 -10.599 1.00 97.81 79 ARG A N 1
ATOM 646 C CA . ARG A 1 79 ? 0.548 -3.602 -10.579 1.00 97.81 79 ARG A CA 1
ATOM 647 C C . ARG A 1 79 ? -0.206 -4.616 -9.724 1.00 97.81 79 ARG A C 1
ATOM 649 O O . ARG A 1 79 ? -1.126 -4.210 -9.023 1.00 97.81 79 ARG A O 1
ATOM 656 N N . MET A 1 80 ? 0.180 -5.893 -9.757 1.00 98.12 80 MET A N 1
ATOM 657 C CA . MET A 1 80 ? -0.417 -6.912 -8.883 1.00 98.12 80 MET A CA 1
ATOM 658 C C . MET A 1 80 ? -0.174 -6.586 -7.407 1.00 98.12 80 MET A C 1
ATOM 660 O O . MET A 1 80 ? -1.112 -6.617 -6.616 1.00 98.12 80 MET A O 1
ATOM 664 N N . GLU A 1 81 ? 1.048 -6.180 -7.056 1.00 98.31 81 GLU A N 1
ATOM 665 C CA . GLU A 1 81 ? 1.380 -5.755 -5.694 1.00 98.31 81 GLU A CA 1
ATOM 666 C C . GLU A 1 81 ? 0.575 -4.522 -5.267 1.00 98.31 81 GLU A C 1
ATOM 668 O O . GLU A 1 81 ? 0.002 -4.511 -4.182 1.00 98.31 81 GLU A O 1
ATOM 673 N N . ILE A 1 82 ? 0.455 -3.508 -6.132 1.00 98.38 82 ILE A N 1
ATOM 674 C CA . ILE A 1 82 ? -0.366 -2.318 -5.856 1.00 98.38 82 ILE A CA 1
ATOM 675 C C . ILE A 1 82 ? -1.835 -2.691 -5.648 1.00 98.38 82 ILE A C 1
ATOM 677 O O . ILE A 1 82 ? -2.444 -2.214 -4.694 1.00 98.38 82 ILE A O 1
ATOM 681 N N . LYS A 1 83 ? -2.398 -3.549 -6.508 1.00 98.25 83 LYS A N 1
ATOM 682 C CA . LYS A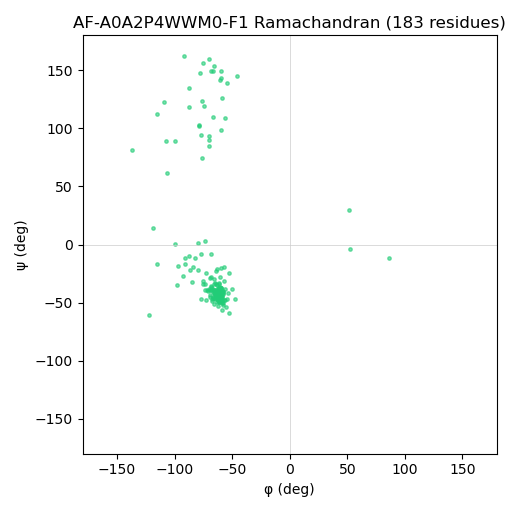 1 83 ? -3.787 -3.997 -6.380 1.00 98.25 83 LYS A CA 1
ATOM 683 C C . LYS A 1 83 ? -4.010 -4.735 -5.061 1.00 98.25 83 LYS A C 1
ATOM 685 O O . LYS A 1 83 ? -4.953 -4.417 -4.352 1.00 98.25 83 LYS A O 1
ATOM 690 N N . LYS A 1 84 ? -3.116 -5.659 -4.707 1.00 98.44 84 LYS A N 1
ATOM 691 C CA . LYS A 1 84 ? -3.152 -6.389 -3.434 1.00 98.44 84 LYS A CA 1
ATOM 692 C C . LYS A 1 84 ? -3.191 -5.438 -2.232 1.00 98.44 84 LYS A C 1
ATOM 694 O O . LYS A 1 84 ? -4.017 -5.611 -1.341 1.00 98.44 84 LYS A O 1
ATOM 699 N N . ILE A 1 85 ? -2.322 -4.426 -2.230 1.00 98.56 85 ILE A N 1
ATOM 700 C CA . ILE A 1 85 ? -2.248 -3.408 -1.171 1.00 98.56 85 ILE A CA 1
ATOM 701 C C . ILE A 1 85 ? -3.540 -2.581 -1.127 1.00 98.56 85 ILE A C 1
ATOM 703 O O . ILE A 1 85 ? -4.075 -2.345 -0.048 1.00 98.56 85 ILE A O 1
ATOM 707 N N . ALA A 1 86 ? -4.052 -2.155 -2.286 1.00 98.25 86 ALA A N 1
ATOM 708 C CA . ALA A 1 86 ? -5.274 -1.360 -2.382 1.00 98.25 86 ALA A CA 1
ATOM 709 C C . ALA A 1 86 ? -6.516 -2.128 -1.907 1.00 98.25 86 ALA A C 1
ATOM 711 O O . ALA A 1 86 ? -7.281 -1.598 -1.104 1.00 98.25 86 ALA A O 1
ATOM 712 N N . ASP A 1 87 ? -6.687 -3.372 -2.357 1.00 98.44 87 ASP A N 1
ATOM 713 C CA . ASP A 1 87 ? -7.811 -4.227 -1.968 1.00 98.44 87 ASP A CA 1
ATOM 714 C C . ASP A 1 87 ? -7.803 -4.475 -0.450 1.00 98.44 87 ASP A C 1
ATOM 716 O O . ASP A 1 87 ? -8.837 -4.375 0.213 1.00 98.44 87 ASP A O 1
ATOM 720 N N . PHE A 1 88 ? -6.623 -4.746 0.116 1.00 98.50 88 PHE A N 1
ATOM 721 C CA . PHE A 1 88 ? -6.458 -4.911 1.557 1.00 98.50 88 PHE A CA 1
ATOM 722 C C . PHE A 1 88 ? -6.776 -3.627 2.333 1.00 98.50 88 PHE A C 1
ATOM 724 O O . PHE A 1 88 ? -7.519 -3.672 3.312 1.00 98.50 88 PHE A O 1
ATOM 731 N N . PHE A 1 89 ? -6.256 -2.484 1.880 1.00 98.06 89 PHE A N 1
ATOM 732 C CA . PHE A 1 89 ? -6.489 -1.199 2.535 1.00 98.06 89 PHE A CA 1
ATOM 733 C C . PHE A 1 89 ? -7.979 -0.839 2.569 1.00 98.06 89 PHE A C 1
ATOM 735 O O . PHE A 1 89 ? -8.482 -0.476 3.626 1.00 98.06 89 PHE A O 1
ATOM 742 N N . ILE A 1 90 ? -8.700 -1.003 1.451 1.00 97.44 90 ILE A N 1
ATOM 743 C CA . ILE A 1 90 ? -10.154 -0.766 1.395 1.00 97.44 90 ILE A CA 1
ATOM 744 C C . ILE A 1 90 ? -10.889 -1.671 2.390 1.00 97.44 90 ILE A C 1
ATOM 746 O O . ILE A 1 90 ? -11.784 -1.217 3.102 1.00 97.44 90 ILE A O 1
ATOM 750 N N . LYS A 1 91 ? -10.510 -2.953 2.453 1.00 97.69 91 LYS A N 1
ATOM 751 C CA . LYS A 1 91 ? -11.132 -3.920 3.361 1.00 97.69 91 LYS A CA 1
ATOM 752 C C . LYS A 1 91 ? -10.950 -3.527 4.831 1.00 97.69 91 LYS A C 1
ATOM 754 O O . LYS A 1 91 ? -11.932 -3.514 5.572 1.00 97.69 91 LYS A O 1
ATOM 759 N N . GLU A 1 92 ? -9.727 -3.207 5.256 1.00 97.06 92 GLU A N 1
ATOM 760 C CA . GLU A 1 92 ? -9.475 -2.792 6.645 1.00 97.06 92 GLU A CA 1
ATOM 761 C C . GLU A 1 92 ? -10.099 -1.426 6.954 1.00 97.06 92 GLU A C 1
ATOM 763 O O . GLU A 1 92 ? -10.658 -1.239 8.032 1.00 97.06 92 GLU A O 1
ATOM 768 N N . GLN A 1 93 ? -10.107 -0.496 5.995 1.00 95.19 93 GLN A N 1
ATOM 769 C CA . GLN A 1 93 ? -10.786 0.788 6.157 1.00 95.19 93 GLN A CA 1
ATOM 770 C C . GLN A 1 93 ? -12.288 0.597 6.418 1.00 95.19 93 GLN A C 1
ATOM 772 O O . GLN A 1 93 ? -12.816 1.176 7.363 1.00 95.19 93 GLN A O 1
ATOM 777 N N . ALA A 1 94 ? -12.968 -0.267 5.656 1.00 95.75 94 ALA A N 1
ATOM 778 C CA . ALA A 1 94 ? -14.390 -0.559 5.856 1.00 95.75 94 ALA A CA 1
ATOM 779 C C . ALA A 1 94 ? -14.686 -1.176 7.238 1.00 95.75 94 ALA A C 1
ATOM 781 O O . ALA A 1 94 ? -15.685 -0.832 7.883 1.00 95.75 94 ALA A O 1
ATOM 782 N N . LYS A 1 95 ? -13.797 -2.056 7.723 1.00 96.06 95 LYS A N 1
ATOM 783 C CA . LYS A 1 95 ? -13.859 -2.604 9.086 1.00 96.06 95 LYS A CA 1
ATOM 784 C C . LYS A 1 95 ? -13.777 -1.482 10.127 1.00 96.06 95 LYS A C 1
ATOM 786 O O . LYS A 1 95 ? -14.617 -1.432 11.026 1.00 96.06 95 LYS A O 1
ATOM 791 N N . HIS A 1 96 ? -12.821 -0.566 9.986 1.00 94.06 96 HIS A N 1
ATOM 792 C CA . HIS A 1 96 ? -12.659 0.551 10.918 1.00 94.06 96 HIS A CA 1
ATOM 793 C C . HIS A 1 96 ? -13.819 1.548 10.861 1.00 94.06 96 HIS A C 1
ATOM 795 O O . HIS A 1 96 ? -14.280 1.987 11.910 1.00 94.06 96 HIS A O 1
ATOM 801 N N . THR A 1 97 ? -14.381 1.832 9.682 1.00 94.38 97 THR A N 1
ATOM 802 C CA . THR A 1 97 ? -15.602 2.647 9.554 1.00 94.38 97 THR A CA 1
ATOM 803 C C . THR A 1 97 ? -16.769 2.048 10.342 1.00 94.38 97 THR A C 1
ATOM 805 O O . THR A 1 97 ? -17.496 2.769 11.023 1.00 94.38 97 THR A O 1
ATOM 808 N N . SER A 1 98 ? -16.921 0.722 10.318 1.00 95.06 98 SER A N 1
ATOM 809 C CA . SER A 1 98 ? -17.954 0.034 11.102 1.00 95.06 98 SER A CA 1
ATOM 810 C C . SER A 1 98 ? -17.686 0.105 12.613 1.00 95.06 98 SER A C 1
ATOM 812 O O . SER A 1 98 ? -18.619 0.275 13.396 1.00 95.06 98 SER A O 1
ATOM 814 N N . GLN A 1 99 ? -16.419 0.036 13.038 1.00 95.38 99 GLN A N 1
ATOM 815 C CA . GLN A 1 99 ? -16.037 0.227 14.443 1.00 95.38 99 GLN A CA 1
ATOM 816 C C . GLN A 1 99 ? -16.306 1.659 14.928 1.00 95.38 99 GLN A C 1
ATOM 818 O O . GLN A 1 99 ? -16.791 1.823 16.046 1.00 95.38 99 GLN A O 1
ATOM 823 N N . VAL A 1 100 ? -16.055 2.680 14.097 1.00 95.56 100 VAL A N 1
ATOM 824 C CA . VAL A 1 100 ? -16.413 4.079 14.403 1.00 95.56 100 VAL A CA 1
ATOM 825 C C . VAL A 1 100 ? -17.915 4.198 14.652 1.00 95.56 100 VAL A C 1
ATOM 827 O O . VAL A 1 100 ? -18.315 4.673 15.709 1.00 95.56 100 VAL A O 1
ATOM 830 N N . ALA A 1 101 ? -18.746 3.673 13.746 1.00 95.88 101 ALA A N 1
ATOM 831 C CA . ALA A 1 101 ? -20.201 3.731 13.894 1.00 95.88 101 ALA A CA 1
ATOM 832 C C . ALA A 1 101 ? -20.701 3.037 15.179 1.00 95.88 101 ALA A C 1
ATOM 834 O O . ALA A 1 101 ? -21.620 3.525 15.839 1.00 95.88 101 ALA A O 1
ATOM 835 N N . ALA A 1 102 ? -20.084 1.916 15.570 1.00 95.50 102 ALA A N 1
ATOM 836 C CA . ALA A 1 102 ? -20.415 1.217 16.812 1.00 95.50 102 ALA A CA 1
ATOM 837 C C . ALA A 1 102 ? -20.006 2.008 18.072 1.00 95.50 102 ALA A C 1
ATOM 839 O O . ALA A 1 102 ? -20.748 2.038 19.060 1.00 95.50 102 ALA A O 1
ATOM 840 N N . ILE A 1 103 ? -18.841 2.664 18.039 1.00 95.81 103 ILE A N 1
ATOM 841 C CA . ILE A 1 103 ? -18.371 3.558 19.108 1.00 95.81 103 ILE A CA 1
ATOM 842 C C . ILE A 1 103 ? -19.296 4.770 19.227 1.00 95.81 103 ILE A C 1
ATOM 844 O O . ILE A 1 103 ? -19.709 5.101 20.337 1.00 95.81 103 ILE A O 1
ATOM 848 N N . ASP A 1 104 ? -19.690 5.377 18.106 1.00 95.19 104 ASP A N 1
ATOM 849 C CA . ASP A 1 104 ? -20.628 6.500 18.086 1.00 95.19 104 ASP A CA 1
ATOM 850 C C . ASP A 1 104 ? -21.986 6.104 18.673 1.00 95.19 104 ASP A C 1
ATOM 852 O O . ASP A 1 104 ? -22.518 6.814 19.526 1.00 95.19 104 ASP A O 1
ATOM 856 N N . ALA A 1 105 ? -22.528 4.940 18.303 1.00 94.25 105 ALA A N 1
ATOM 857 C CA . ALA A 1 105 ? -23.769 4.429 18.884 1.00 94.25 105 ALA A CA 1
ATOM 858 C C . ALA A 1 105 ? -23.654 4.225 20.407 1.00 94.25 105 ALA A C 1
ATOM 860 O O . ALA A 1 105 ? -24.532 4.649 21.163 1.00 94.25 105 ALA A O 1
ATOM 861 N N . SER A 1 106 ? -22.543 3.639 20.866 1.00 92.69 106 SER A N 1
ATOM 862 C CA . SER A 1 106 ? -22.257 3.440 22.295 1.00 92.69 106 SER A CA 1
ATOM 863 C C . SER A 1 106 ? -22.137 4.775 23.040 1.00 92.69 106 SER A C 1
ATOM 865 O O . SER A 1 106 ? -22.614 4.921 24.166 1.00 92.69 106 SER A O 1
ATOM 867 N N . PHE A 1 107 ? -21.546 5.782 22.397 1.00 93.81 107 PHE A N 1
ATOM 868 C CA . PHE A 1 107 ? -21.444 7.134 22.934 1.00 93.81 107 PHE A CA 1
ATOM 869 C C . PHE A 1 107 ? -22.807 7.827 23.047 1.00 93.81 107 PHE A C 1
ATOM 871 O O . PHE A 1 107 ? -23.081 8.463 24.066 1.00 93.81 107 PHE A O 1
ATOM 878 N N . GLN A 1 108 ? -23.693 7.680 22.056 1.00 93.19 108 GLN A N 1
ATOM 879 C CA . GLN A 1 108 ? -25.051 8.233 22.141 1.00 93.19 108 GLN A CA 1
ATOM 880 C C . GLN A 1 108 ? -25.868 7.578 23.263 1.00 93.19 108 GLN A C 1
ATOM 882 O O . GLN A 1 108 ? -26.549 8.279 24.007 1.00 93.19 108 GLN A O 1
ATOM 887 N N . GLN A 1 109 ? -25.753 6.261 23.455 1.00 88.75 109 GLN A N 1
ATOM 888 C CA . GLN A 1 109 ? -26.403 5.568 24.576 1.00 88.75 109 GLN A CA 1
ATOM 889 C C . GLN A 1 109 ? -25.905 6.090 25.931 1.00 88.75 109 GLN A C 1
ATOM 891 O O . GLN A 1 109 ? -26.704 6.396 26.816 1.00 88.75 109 GLN A O 1
ATOM 896 N N . LEU A 1 110 ? -24.594 6.287 26.071 1.00 91.25 110 LEU A N 1
ATOM 897 C CA . LEU A 1 110 ? -23.993 6.871 27.272 1.00 91.25 110 LEU A CA 1
ATOM 898 C C . LEU A 1 110 ? -24.467 8.298 27.563 1.00 91.25 110 LEU A C 1
ATOM 900 O O . LEU A 1 110 ? -24.597 8.664 28.726 1.00 91.25 110 LEU A O 1
ATOM 904 N N . LYS A 1 111 ? -24.765 9.107 26.539 1.00 89.31 111 LYS A N 1
ATOM 905 C CA . LYS A 1 111 ? -25.368 10.433 26.753 1.00 89.31 111 LYS A CA 1
ATOM 906 C C . LYS A 1 111 ? -26.759 10.350 27.375 1.00 89.31 111 LYS A C 1
ATOM 908 O O . LYS A 1 111 ? -27.121 11.230 28.147 1.00 89.31 111 LYS A O 1
ATOM 913 N N . THR A 1 112 ? -27.526 9.313 27.041 1.00 87.62 112 THR A N 1
ATOM 914 C CA . THR A 1 112 ? -28.870 9.099 27.603 1.00 87.62 112 THR A CA 1
ATOM 915 C C . THR A 1 112 ? -28.850 8.483 29.002 1.00 87.62 112 THR A C 1
ATOM 917 O O . THR A 1 112 ? -29.811 8.650 29.745 1.00 87.62 112 THR A O 1
ATOM 920 N N . ASN A 1 113 ? -27.757 7.814 29.385 1.00 82.25 113 ASN A N 1
ATOM 921 C CA . ASN A 1 113 ? -27.561 7.246 30.717 1.00 82.25 113 ASN A CA 1
ATOM 922 C C . ASN A 1 113 ? -26.124 7.516 31.221 1.00 82.25 113 ASN A C 1
ATOM 924 O O . ASN A 1 113 ? -25.243 6.657 31.089 1.00 82.25 113 ASN A O 1
ATOM 928 N N . PRO A 1 114 ? -25.864 8.720 31.764 1.00 78.62 114 PRO A N 1
ATOM 929 C CA . PRO A 1 114 ? -24.512 9.195 32.047 1.00 78.62 114 PRO A CA 1
ATOM 930 C C . PRO A 1 114 ? -23.874 8.594 33.305 1.00 78.62 114 PRO A C 1
ATOM 932 O O . PRO A 1 114 ? -22.680 8.813 33.521 1.00 78.62 114 PRO A O 1
ATOM 935 N N . ASP A 1 115 ? -24.607 7.840 34.123 1.00 85.44 115 ASP A N 1
ATOM 936 C CA . ASP A 1 115 ? -24.129 7.423 35.448 1.00 85.44 115 ASP A CA 1
ATOM 937 C C . ASP A 1 115 ? -23.324 6.114 35.433 1.00 85.44 115 ASP A C 1
ATOM 939 O O . ASP A 1 115 ? -22.647 5.789 36.407 1.00 85.44 115 ASP A O 1
ATOM 943 N N . SER A 1 116 ? -23.299 5.383 34.311 1.00 86.56 116 SER A N 1
ATOM 944 C CA . SER A 1 116 ? -22.512 4.146 34.207 1.00 86.56 116 SER A CA 1
ATOM 945 C C . SER A 1 116 ? -21.018 4.421 33.976 1.00 86.56 116 SER A C 1
ATOM 947 O O . SER A 1 116 ? -20.568 4.723 32.864 1.00 86.56 116 SER A O 1
ATOM 949 N N . ALA A 1 117 ? -20.220 4.274 35.035 1.00 87.38 117 ALA A N 1
ATOM 950 C CA . ALA A 1 117 ? -18.760 4.375 34.984 1.00 87.38 117 ALA A CA 1
ATOM 951 C C . ALA A 1 117 ? -18.119 3.239 34.161 1.00 87.38 117 ALA A C 1
ATOM 953 O O . ALA A 1 117 ? -17.125 3.448 33.453 1.00 87.38 117 ALA A O 1
ATOM 954 N N . GLU A 1 118 ? -18.707 2.044 34.204 1.00 88.75 118 GLU A N 1
ATOM 955 C CA . GLU A 1 118 ? -18.262 0.867 33.460 1.00 88.75 118 GLU A CA 1
ATOM 956 C C . GLU A 1 118 ? -18.412 1.092 31.956 1.00 88.75 118 GLU A C 1
ATOM 958 O O . GLU A 1 118 ? -17.464 0.860 31.202 1.00 88.75 118 GLU A O 1
ATOM 963 N N . ALA A 1 119 ? -19.565 1.611 31.519 1.00 89.38 119 ALA A N 1
ATOM 964 C CA . ALA A 1 119 ? -19.817 1.903 30.114 1.00 89.38 119 ALA A CA 1
ATOM 965 C C . ALA A 1 119 ? -18.876 3.001 29.588 1.00 89.38 119 ALA A C 1
ATOM 967 O O . ALA A 1 119 ? -18.307 2.847 28.506 1.00 89.38 119 ALA A O 1
ATOM 968 N N . LYS A 1 120 ? -18.606 4.057 30.375 1.00 91.25 120 LYS A N 1
ATOM 969 C CA . LYS A 1 120 ? -17.599 5.082 30.023 1.00 91.25 120 LYS A CA 1
ATOM 970 C C . LYS A 1 120 ? -16.211 4.472 29.840 1.00 91.25 120 LYS A C 1
ATOM 972 O O . LYS A 1 120 ? -15.522 4.762 28.861 1.00 91.25 120 LYS A O 1
ATOM 977 N N . THR A 1 121 ? -15.811 3.596 30.759 1.00 93.25 121 THR A N 1
ATOM 978 C CA . THR A 1 121 ? -14.510 2.918 30.704 1.00 93.25 121 THR A CA 1
ATOM 979 C C . THR A 1 121 ? -14.410 1.996 29.486 1.00 93.25 121 THR A C 1
ATOM 981 O O . THR A 1 121 ? -13.383 1.979 28.805 1.00 93.25 121 THR A O 1
ATOM 984 N N . ALA A 1 122 ? -15.468 1.241 29.176 1.00 93.00 122 ALA A N 1
ATOM 985 C CA . ALA A 1 122 ? -15.527 0.367 28.005 1.00 93.00 122 ALA A CA 1
ATOM 986 C C . ALA A 1 122 ? -15.468 1.155 26.686 1.00 93.00 122 ALA A C 1
ATOM 988 O O . ALA A 1 122 ? -14.727 0.773 25.773 1.00 93.00 122 ALA A O 1
ATOM 989 N N . LEU A 1 123 ? -16.173 2.289 26.607 1.00 94.25 123 LEU A N 1
ATOM 990 C CA . LEU A 1 123 ? -16.109 3.190 25.460 1.00 94.25 123 LEU A CA 1
ATOM 991 C C . LEU A 1 123 ? -14.685 3.720 25.262 1.00 94.25 123 LEU A C 1
ATOM 993 O O . LEU A 1 123 ? -14.130 3.602 24.173 1.00 94.25 123 LEU A O 1
ATOM 997 N N . MET A 1 124 ? -14.054 4.229 26.324 1.00 95.06 124 MET A N 1
ATOM 998 C CA . MET A 1 124 ? -12.697 4.773 26.243 1.00 95.06 124 MET A CA 1
ATOM 999 C C . MET A 1 124 ? -11.677 3.715 25.802 1.00 95.06 124 MET A C 1
ATOM 1001 O O . MET A 1 124 ? -10.828 3.991 24.953 1.00 95.06 124 MET A O 1
ATOM 1005 N N . LYS A 1 125 ? -11.792 2.478 26.308 1.00 95.88 125 LYS A N 1
ATOM 1006 C CA . LYS A 1 125 ? -10.977 1.343 25.842 1.00 95.88 125 LYS A CA 1
ATOM 1007 C C . LYS A 1 125 ? -11.183 1.065 24.351 1.00 95.88 125 LYS A C 1
ATOM 1009 O O . LYS A 1 125 ? -10.200 0.838 23.649 1.00 95.88 125 LYS A O 1
ATOM 1014 N N . SER A 1 126 ? -12.425 1.121 23.873 1.00 96.25 126 SER A N 1
ATOM 1015 C CA . SER A 1 126 ? -12.763 0.906 22.460 1.00 96.25 126 SER A CA 1
ATOM 1016 C C . SER A 1 126 ? -12.175 1.999 21.563 1.00 96.25 126 SER A C 1
ATOM 1018 O O . SER A 1 126 ? -11.565 1.681 20.545 1.00 96.25 126 SER A O 1
ATOM 1020 N N . CYS A 1 127 ? -12.244 3.268 21.981 1.00 95.75 127 CYS A N 1
ATOM 1021 C CA . CYS A 1 127 ? -11.615 4.384 21.267 1.00 95.75 127 CYS A CA 1
ATOM 1022 C C . CYS A 1 127 ? -10.092 4.221 21.171 1.00 95.75 127 CYS A C 1
ATOM 1024 O O . CYS A 1 127 ? -9.517 4.378 20.096 1.00 95.75 127 CYS A O 1
ATOM 1026 N N . VAL A 1 128 ? -9.429 3.868 22.278 1.00 96.44 128 VAL A N 1
ATOM 1027 C CA . VAL A 1 128 ? -7.971 3.654 22.295 1.00 96.44 128 VAL A CA 1
ATOM 1028 C C . VAL A 1 128 ? -7.572 2.464 21.421 1.00 96.44 128 VAL A C 1
ATOM 1030 O O . VAL A 1 128 ? -6.556 2.529 20.731 1.00 96.44 128 VAL A O 1
ATOM 1033 N N . ALA A 1 129 ? -8.346 1.376 21.446 1.00 96.06 129 ALA A N 1
ATOM 1034 C CA . ALA A 1 129 ? -8.101 0.216 20.595 1.00 96.06 129 ALA A CA 1
ATOM 1035 C C . ALA A 1 129 ? -8.230 0.582 19.109 1.00 96.06 129 ALA A C 1
ATOM 1037 O O . ALA A 1 129 ? -7.297 0.331 18.348 1.00 96.06 129 ALA A O 1
ATOM 1038 N N . LEU A 1 130 ? -9.319 1.254 18.723 1.00 95.56 130 LEU A N 1
ATOM 1039 C CA . LEU A 1 130 ? -9.533 1.711 17.351 1.00 95.56 130 LEU A CA 1
ATOM 1040 C C . LEU A 1 130 ? -8.420 2.658 16.886 1.00 95.56 130 LEU A C 1
ATOM 1042 O O . LEU A 1 130 ? -7.883 2.478 15.799 1.00 95.56 130 LEU A O 1
ATOM 1046 N N . TYR A 1 131 ? -8.019 3.626 17.713 1.00 95.06 131 TYR A N 1
ATOM 1047 C CA . TYR A 1 131 ? -6.934 4.549 17.371 1.00 95.06 131 TYR A CA 1
ATOM 1048 C C . TYR A 1 131 ? -5.616 3.816 17.074 1.00 95.06 131 TYR A C 1
ATOM 1050 O O . TYR A 1 131 ? -4.930 4.131 16.103 1.00 95.06 131 TYR A O 1
ATOM 1058 N N . LYS A 1 132 ? -5.277 2.789 17.866 1.00 94.81 132 LYS A N 1
ATOM 1059 C CA . LYS A 1 132 ? -4.096 1.951 17.605 1.00 94.81 132 LYS A CA 1
ATOM 1060 C C . LYS A 1 132 ? -4.209 1.195 16.280 1.00 94.81 132 LYS A C 1
ATOM 1062 O O . LYS A 1 132 ? -3.223 1.125 15.554 1.00 94.81 132 LYS A O 1
ATOM 1067 N N . GLU A 1 133 ? -5.379 0.639 15.963 1.00 95.19 133 GLU A N 1
ATOM 1068 C CA . GLU A 1 133 ? -5.609 -0.050 14.685 1.00 95.19 133 GLU A CA 1
ATOM 1069 C C . GLU A 1 133 ? -5.489 0.911 13.490 1.00 95.19 133 GLU A C 1
ATOM 1071 O O . GLU A 1 133 ? -4.794 0.607 12.520 1.00 95.19 133 GLU A O 1
ATOM 1076 N N . LEU A 1 134 ? -6.069 2.108 13.603 1.00 95.00 134 LEU A N 1
ATOM 1077 C CA . LEU A 1 134 ? -5.983 3.159 12.591 1.00 95.00 134 LEU A CA 1
ATOM 1078 C C . LEU A 1 134 ? -4.529 3.591 12.334 1.00 95.00 134 LEU A C 1
ATOM 1080 O O . LEU A 1 134 ? -4.113 3.660 11.178 1.00 95.00 134 LEU A O 1
ATOM 1084 N N . LEU A 1 135 ? -3.722 3.793 13.384 1.00 95.44 135 LEU A N 1
ATOM 1085 C CA . LEU A 1 135 ? -2.291 4.105 13.242 1.00 95.44 135 LEU A CA 1
ATOM 1086 C C . LEU A 1 135 ? -1.513 2.999 12.515 1.00 95.44 135 LEU A C 1
ATOM 1088 O O . LEU A 1 135 ? -0.605 3.279 11.728 1.00 95.44 135 LEU A O 1
ATOM 1092 N N . LEU A 1 136 ? -1.850 1.731 12.767 1.00 96.06 136 LEU A N 1
ATOM 1093 C CA . LEU A 1 136 ? -1.232 0.609 12.061 1.00 96.06 136 LEU A CA 1
ATOM 1094 C C . LEU A 1 136 ? -1.607 0.623 10.574 1.00 96.06 136 LEU A C 1
ATOM 1096 O O . LEU A 1 136 ? -0.724 0.419 9.735 1.00 96.06 136 LEU A O 1
ATOM 1100 N N . LEU A 1 137 ? -2.874 0.905 10.245 1.00 96.69 137 LEU A N 1
ATOM 1101 C CA . LEU A 1 137 ? -3.349 1.008 8.861 1.00 96.69 137 LEU A CA 1
ATOM 1102 C C . LEU A 1 137 ? -2.700 2.184 8.119 1.00 96.69 137 LEU A C 1
ATOM 1104 O O . LEU A 1 137 ? -2.277 2.035 6.971 1.00 96.69 137 LEU A O 1
ATOM 1108 N N . GLU A 1 138 ? -2.547 3.328 8.782 1.00 95.69 138 GLU A N 1
ATOM 1109 C CA . GLU A 1 138 ? -1.835 4.484 8.240 1.00 95.69 138 GLU A CA 1
ATOM 1110 C C . GLU A 1 138 ? -0.360 4.154 7.973 1.00 95.69 138 GLU A C 1
ATOM 1112 O O . GLU A 1 138 ? 0.142 4.373 6.868 1.00 95.69 138 GLU A O 1
ATOM 1117 N N . ASN A 1 139 ? 0.334 3.536 8.933 1.00 96.06 139 ASN A N 1
ATOM 1118 C CA . ASN A 1 139 ? 1.711 3.089 8.730 1.00 96.06 139 ASN A CA 1
ATOM 1119 C C . ASN A 1 139 ? 1.818 2.089 7.565 1.00 96.06 139 ASN A C 1
ATOM 1121 O O . ASN A 1 139 ? 2.745 2.189 6.759 1.00 96.06 139 ASN A O 1
ATOM 1125 N N . PHE A 1 140 ? 0.866 1.161 7.426 1.00 97.69 140 PHE A N 1
ATOM 1126 C CA . PHE A 1 140 ? 0.791 0.261 6.274 1.00 97.69 140 PHE A CA 1
ATOM 1127 C C . PHE A 1 140 ? 0.694 1.043 4.956 1.00 97.69 140 PHE A C 1
ATOM 1129 O O . PHE A 1 140 ? 1.466 0.776 4.030 1.00 97.69 140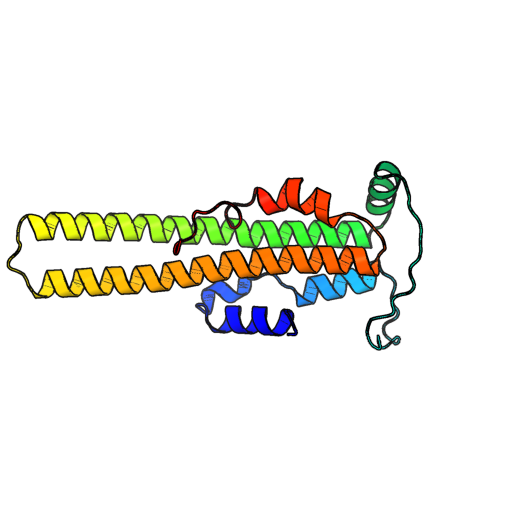 PHE A O 1
ATOM 1136 N N . ALA A 1 141 ? -0.189 2.036 4.874 1.00 97.25 141 ALA A N 1
ATOM 1137 C CA . ALA A 1 141 ? -0.374 2.857 3.682 1.00 97.25 141 ALA A CA 1
ATOM 1138 C C . ALA A 1 141 ? 0.892 3.652 3.315 1.00 97.25 141 ALA A C 1
ATOM 1140 O O . ALA A 1 141 ? 1.418 3.509 2.204 1.00 97.25 141 ALA A O 1
ATOM 1141 N N . VAL A 1 142 ? 1.455 4.403 4.272 1.00 95.94 142 VAL A N 1
ATOM 1142 C CA . VAL A 1 142 ? 2.667 5.221 4.080 1.00 95.94 142 VAL A CA 1
ATOM 1143 C C . VAL A 1 142 ? 3.850 4.365 3.642 1.00 95.94 142 VAL A C 1
ATOM 1145 O O . VAL A 1 142 ? 4.569 4.704 2.694 1.00 95.94 142 VAL A O 1
ATOM 1148 N N . MET A 1 143 ? 4.0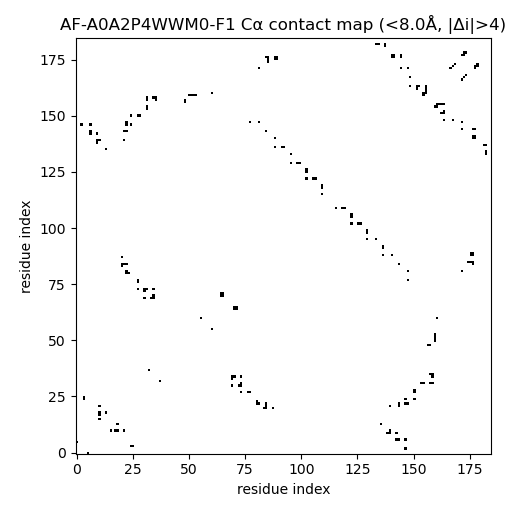74 3.240 4.321 1.00 97.12 143 MET A N 1
ATOM 1149 C CA . MET A 1 143 ? 5.231 2.389 4.069 1.00 97.12 143 MET A CA 1
ATOM 1150 C C . MET A 1 143 ? 5.143 1.686 2.718 1.00 97.12 143 MET A C 1
ATOM 1152 O O . MET A 1 143 ? 6.150 1.626 2.002 1.00 97.12 143 MET A O 1
ATOM 1156 N N . ASN A 1 144 ? 3.955 1.221 2.324 1.00 98.06 144 ASN A N 1
ATOM 1157 C CA . ASN A 1 144 ? 3.741 0.651 0.998 1.00 98.06 144 ASN A CA 1
ATOM 1158 C C . ASN A 1 144 ? 3.885 1.713 -0.099 1.00 98.06 144 ASN A C 1
ATOM 1160 O O . ASN A 1 144 ? 4.642 1.495 -1.047 1.00 98.06 144 ASN A O 1
ATOM 1164 N N . PHE A 1 145 ? 3.285 2.899 0.053 1.00 97.69 145 PHE A N 1
ATOM 1165 C CA . PHE A 1 145 ? 3.459 4.008 -0.894 1.00 97.69 145 PHE A CA 1
ATOM 1166 C C . PHE A 1 145 ? 4.939 4.377 -1.079 1.00 97.69 145 PHE A C 1
ATOM 1168 O O . PHE A 1 145 ? 5.452 4.452 -2.204 1.00 97.69 145 PHE A O 1
ATOM 1175 N N . CYS A 1 146 ? 5.669 4.530 0.029 1.00 96.50 146 CYS A N 1
ATOM 1176 C CA . CYS A 1 146 ? 7.107 4.772 0.014 1.00 96.50 146 CYS A CA 1
ATOM 1177 C C . CYS A 1 146 ? 7.873 3.635 -0.672 1.00 96.50 146 CYS A C 1
ATOM 1179 O O . CYS A 1 146 ? 8.823 3.897 -1.417 1.00 96.50 146 CYS A O 1
ATOM 1181 N N . GLY A 1 147 ? 7.470 2.385 -0.440 1.00 97.12 147 GLY A N 1
ATOM 1182 C CA . GLY A 1 147 ? 8.062 1.201 -1.054 1.00 97.12 147 GLY A CA 1
ATOM 1183 C C . GLY A 1 147 ? 7.923 1.200 -2.565 1.00 97.12 147 GLY A C 1
ATOM 1184 O O . GLY A 1 147 ? 8.930 1.083 -3.265 1.00 97.12 147 GLY A O 1
ATOM 1185 N N . ILE A 1 148 ? 6.716 1.437 -3.075 1.00 98.06 148 ILE A N 1
ATOM 1186 C CA . ILE A 1 148 ? 6.461 1.527 -4.514 1.00 98.06 148 ILE A CA 1
ATOM 1187 C C . ILE A 1 148 ? 7.209 2.724 -5.134 1.00 98.06 148 ILE A C 1
ATOM 1189 O O . ILE A 1 148 ? 7.894 2.591 -6.148 1.00 98.06 148 ILE A O 1
ATOM 1193 N N . SER A 1 149 ? 7.201 3.893 -4.493 1.00 97.00 149 SER A N 1
ATOM 1194 C CA . SER A 1 149 ? 7.951 5.063 -4.983 1.00 97.00 149 SER A CA 1
ATOM 1195 C C . SER A 1 149 ? 9.465 4.803 -5.061 1.00 97.00 149 SER A C 1
ATOM 1197 O O . SER A 1 149 ? 10.140 5.219 -6.013 1.00 97.00 149 SER A O 1
ATOM 1199 N N . LYS A 1 150 ? 10.022 4.078 -4.080 1.00 95.94 150 LYS A N 1
ATOM 1200 C CA . LYS A 1 150 ? 11.446 3.713 -4.037 1.00 95.94 150 LYS A CA 1
ATOM 1201 C C . LYS A 1 150 ? 11.804 2.590 -5.007 1.00 95.94 150 LYS A C 1
ATOM 1203 O O . LYS A 1 150 ? 12.921 2.617 -5.529 1.00 95.94 150 LYS A O 1
ATOM 1208 N N . ILE A 1 151 ? 10.910 1.632 -5.259 1.00 96.88 151 ILE A N 1
ATOM 1209 C CA . ILE A 1 151 ? 11.175 0.547 -6.211 1.00 96.88 151 ILE A CA 1
ATOM 1210 C C . ILE A 1 151 ? 11.179 1.065 -7.649 1.00 96.88 151 ILE A C 1
ATOM 1212 O O . ILE A 1 151 ? 12.102 0.746 -8.390 1.00 96.88 151 ILE A O 1
ATOM 1216 N N . LEU A 1 152 ? 10.264 1.979 -7.988 1.00 96.19 152 LEU A N 1
ATOM 1217 C CA . LEU A 1 152 ? 10.268 2.700 -9.265 1.00 96.19 152 LEU A CA 1
ATOM 1218 C C . LEU A 1 152 ? 11.544 3.533 -9.439 1.00 96.19 152 LEU A C 1
ATOM 1220 O O . LEU A 1 152 ? 12.200 3.464 -10.469 1.00 96.19 152 LEU A O 1
ATOM 1224 N N . LYS A 1 153 ? 11.968 4.269 -8.398 1.00 94.38 153 LYS A N 1
ATOM 1225 C CA . LYS A 1 153 ? 13.242 5.013 -8.443 1.00 94.38 153 LYS A CA 1
ATOM 1226 C C . LYS A 1 153 ? 14.446 4.087 -8.650 1.00 94.38 153 LYS A C 1
ATOM 1228 O O . LYS A 1 153 ? 15.424 4.476 -9.281 1.00 94.38 153 LYS A O 1
ATOM 1233 N N . LYS A 1 154 ? 14.415 2.887 -8.061 1.00 93.25 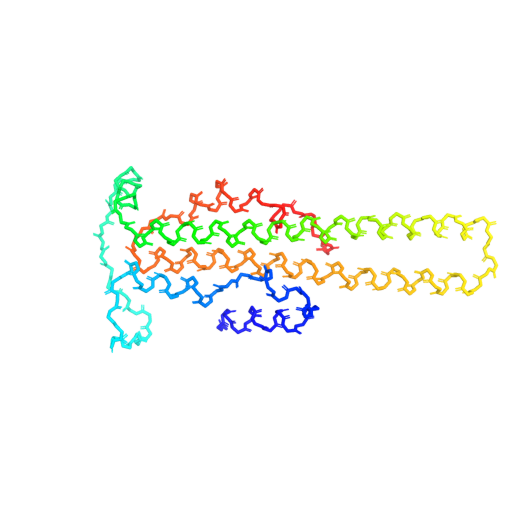154 LYS A N 1
ATOM 1234 C CA . LYS A 1 154 ? 15.473 1.888 -8.239 1.00 93.25 154 LYS A CA 1
ATOM 1235 C C . LYS A 1 154 ? 15.492 1.362 -9.669 1.00 93.25 154 LYS A C 1
ATOM 1237 O O . LYS A 1 154 ? 16.581 1.295 -10.221 1.00 93.25 154 LYS A O 1
ATOM 1242 N N . HIS A 1 155 ? 14.328 1.013 -10.206 1.00 93.56 155 HIS A N 1
ATOM 1243 C CA . HIS A 1 155 ? 14.154 0.572 -11.582 1.00 93.56 155 HIS A CA 1
ATOM 1244 C C . HIS A 1 155 ? 14.773 1.585 -12.553 1.00 93.56 155 HIS A C 1
ATOM 1246 O O . HIS A 1 155 ? 15.773 1.267 -13.183 1.00 93.56 155 HIS A O 1
ATOM 1252 N N . ASP A 1 156 ? 14.308 2.838 -12.525 1.00 91.94 156 ASP A N 1
ATOM 1253 C CA . ASP A 1 156 ? 14.804 3.909 -13.401 1.00 91.94 156 ASP A CA 1
ATOM 1254 C C . ASP A 1 156 ? 16.328 4.113 -13.287 1.00 91.94 156 ASP A C 1
ATOM 1256 O O . ASP A 1 156 ? 17.024 4.322 -14.277 1.00 91.94 156 ASP A O 1
ATOM 1260 N N . LYS A 1 157 ? 16.892 4.004 -12.071 1.00 88.06 157 LYS A N 1
ATOM 1261 C CA . LYS A 1 157 ? 18.348 4.113 -11.858 1.00 88.06 157 LYS A CA 1
ATOM 1262 C C . LYS A 1 157 ? 19.133 2.960 -12.506 1.00 88.06 157 LYS A C 1
ATOM 1264 O O . LYS A 1 157 ? 20.313 3.143 -12.788 1.00 88.06 157 LYS A O 1
ATOM 1269 N N . TRP A 1 158 ? 18.537 1.778 -12.632 1.00 84.44 158 TRP A N 1
ATOM 1270 C CA . TRP A 1 158 ? 19.214 0.549 -13.059 1.00 84.44 158 TRP A CA 1
ATOM 1271 C C . TRP A 1 158 ? 19.027 0.253 -14.544 1.00 84.44 158 TRP A C 1
ATOM 1273 O O . TRP A 1 158 ? 19.956 -0.243 -15.167 1.00 84.44 158 TRP A O 1
ATOM 1283 N N . THR A 1 159 ? 17.861 0.575 -15.098 1.00 84.88 159 THR A N 1
ATOM 1284 C CA . THR A 1 159 ? 17.524 0.331 -16.506 1.00 84.88 159 THR A CA 1
ATOM 1285 C C . THR A 1 159 ? 17.737 1.571 -17.375 1.00 84.88 159 THR A C 1
ATOM 1287 O O . THR A 1 159 ? 17.873 1.463 -18.586 1.00 84.88 159 THR A O 1
ATOM 1290 N N . GLY A 1 160 ? 17.814 2.761 -16.766 1.00 84.00 160 GLY A N 1
ATOM 1291 C CA . GLY A 1 160 ? 17.985 4.037 -17.466 1.00 84.00 160 GLY A CA 1
ATOM 1292 C C . GLY A 1 160 ? 16.674 4.676 -17.930 1.00 84.00 160 GLY A C 1
ATOM 1293 O O . GLY A 1 160 ? 16.681 5.858 -18.275 1.00 84.00 160 GLY A O 1
ATOM 1294 N N . TYR A 1 161 ? 15.552 3.950 -17.879 1.00 87.19 161 TYR A N 1
ATOM 1295 C CA . TYR A 1 161 ? 14.235 4.482 -18.228 1.00 87.19 161 TYR A CA 1
ATOM 1296 C C . TYR A 1 161 ? 13.764 5.573 -17.257 1.00 87.19 161 TYR A C 1
ATOM 1298 O O . TYR A 1 161 ? 14.100 5.574 -16.073 1.00 87.19 161 TYR A O 1
ATOM 1306 N N . ALA A 1 162 ? 12.908 6.477 -17.738 1.00 89.69 162 ALA A N 1
ATOM 1307 C CA . ALA A 1 162 ? 12.290 7.534 -16.934 1.00 89.69 162 ALA A CA 1
ATOM 1308 C C . ALA A 1 162 ? 10.802 7.243 -16.652 1.00 89.69 162 ALA A C 1
ATOM 1310 O O . ALA A 1 162 ? 9.910 7.995 -17.052 1.00 89.69 162 ALA A O 1
ATOM 1311 N N . THR A 1 163 ? 10.505 6.139 -15.961 1.00 90.38 163 THR A N 1
ATOM 1312 C CA . THR A 1 163 ? 9.121 5.654 -15.793 1.00 90.38 163 THR A CA 1
ATOM 1313 C C . THR A 1 163 ? 8.432 6.165 -14.534 1.00 90.38 163 THR A C 1
ATOM 1315 O O . THR A 1 163 ? 7.203 6.310 -14.509 1.00 90.38 163 THR A O 1
ATOM 1318 N N . ARG A 1 164 ? 9.203 6.480 -13.485 1.00 92.88 164 ARG A N 1
ATOM 1319 C CA . ARG A 1 164 ? 8.687 6.760 -12.144 1.00 92.88 164 ARG A CA 1
ATOM 1320 C C . ARG A 1 164 ? 7.644 7.863 -12.146 1.00 92.88 164 ARG A C 1
ATOM 1322 O O . ARG A 1 164 ? 6.561 7.652 -11.618 1.00 92.88 164 ARG A O 1
ATOM 1329 N N . ASN A 1 165 ? 7.949 9.035 -12.701 1.00 92.12 165 ASN A N 1
ATOM 1330 C CA . ASN A 1 165 ? 7.057 10.194 -12.581 1.00 92.12 165 ASN A CA 1
ATOM 1331 C C . ASN A 1 165 ? 5.698 9.919 -13.238 1.00 92.12 165 ASN A C 1
ATOM 1333 O O . ASN A 1 165 ? 4.659 10.105 -12.604 1.00 92.12 165 ASN A O 1
ATOM 1337 N N . LYS A 1 166 ? 5.702 9.386 -14.467 1.00 92.50 166 LYS A N 1
ATOM 1338 C CA . LYS A 1 166 ? 4.474 9.002 -15.173 1.00 92.50 166 LYS A CA 1
ATOM 1339 C C . LYS A 1 166 ? 3.694 7.960 -14.374 1.00 92.50 166 LYS A C 1
ATOM 1341 O O . LYS A 1 166 ? 2.503 8.151 -14.150 1.00 92.50 166 LYS A O 1
ATOM 1346 N N . PHE A 1 167 ? 4.345 6.895 -13.903 1.00 95.50 167 PHE A N 1
ATOM 1347 C CA . PHE A 1 167 ? 3.688 5.836 -13.128 1.00 95.50 167 PHE A CA 1
ATOM 1348 C C . PHE A 1 167 ? 3.097 6.355 -11.804 1.00 95.50 167 PHE A C 1
ATOM 1350 O O . PHE A 1 167 ? 1.964 6.021 -11.456 1.00 95.50 167 PHE A O 1
ATOM 1357 N N . MET A 1 168 ? 3.828 7.213 -11.084 1.00 95.69 168 MET A N 1
ATOM 1358 C CA . MET A 1 168 ? 3.373 7.823 -9.831 1.00 95.69 168 MET A CA 1
ATOM 1359 C C . MET A 1 168 ? 2.071 8.606 -10.034 1.00 95.69 168 MET A C 1
ATOM 1361 O O . MET A 1 168 ? 1.099 8.338 -9.337 1.00 95.69 168 MET A O 1
ATOM 1365 N N . HIS A 1 169 ? 2.026 9.516 -11.013 1.00 95.06 169 HIS A N 1
ATOM 1366 C CA . HIS A 1 169 ? 0.854 10.368 -11.254 1.00 95.06 169 HIS A CA 1
ATOM 1367 C C . HIS A 1 169 ? -0.326 9.628 -11.892 1.00 95.06 169 HIS A C 1
ATOM 1369 O O . HIS A 1 169 ? -1.483 9.954 -11.636 1.00 95.06 169 HIS A O 1
ATOM 1375 N N . THR A 1 170 ? -0.057 8.642 -12.750 1.00 94.00 170 THR A N 1
ATOM 1376 C CA . THR A 1 170 ? -1.124 7.950 -13.487 1.00 94.00 170 THR A CA 1
ATOM 1377 C C . THR A 1 170 ? -1.756 6.814 -12.697 1.00 94.00 170 THR A C 1
ATOM 1379 O O . THR A 1 170 ? -2.948 6.573 -12.878 1.00 94.00 170 THR A O 1
ATOM 1382 N N . ILE A 1 171 ? -0.984 6.138 -11.838 1.00 95.19 171 ILE A N 1
ATOM 1383 C CA . ILE A 1 171 ? -1.410 4.913 -11.154 1.00 95.19 171 ILE A CA 1
ATOM 1384 C C . ILE A 1 171 ? -1.327 5.076 -9.635 1.00 95.19 171 ILE A C 1
ATOM 1386 O O . ILE A 1 171 ? -2.353 4.956 -8.970 1.00 95.19 171 ILE A O 1
ATOM 1390 N N . LEU A 1 172 ? -0.137 5.335 -9.074 1.00 95.56 172 LEU A N 1
ATOM 1391 C CA . LEU A 1 172 ? 0.077 5.198 -7.624 1.00 95.56 172 LEU A CA 1
ATOM 1392 C C . LEU A 1 172 ? -0.661 6.259 -6.795 1.00 95.56 172 LEU A C 1
ATOM 1394 O O . LEU A 1 172 ? -1.297 5.919 -5.808 1.00 95.56 172 LEU A O 1
ATOM 1398 N N . MET A 1 173 ? -0.603 7.530 -7.197 1.00 95.69 173 MET A N 1
ATOM 1399 C CA . MET A 1 173 ? -1.247 8.642 -6.479 1.00 95.69 173 MET A CA 1
ATOM 1400 C C . MET A 1 173 ? -2.776 8.602 -6.538 1.00 95.69 173 MET A C 1
ATOM 1402 O O . MET A 1 173 ? -3.423 9.399 -5.878 1.00 95.69 173 MET A O 1
ATOM 1406 N N . LYS A 1 174 ? -3.352 7.698 -7.335 1.00 95.50 174 LYS A N 1
ATOM 1407 C CA . LYS A 1 174 ? -4.801 7.487 -7.428 1.00 95.50 174 LYS A CA 1
ATOM 1408 C C . LYS A 1 174 ? -5.273 6.291 -6.602 1.00 95.50 174 LYS A C 1
ATOM 1410 O O . LYS A 1 174 ? -6.445 5.942 -6.662 1.00 95.50 174 LYS A O 1
ATOM 1415 N N . GLN A 1 175 ? -4.358 5.602 -5.918 1.00 97.25 175 GLN A N 1
ATOM 1416 C CA . GLN A 1 175 ? -4.717 4.439 -5.119 1.00 97.25 175 GLN A CA 1
ATOM 1417 C C . GLN A 1 175 ? -5.338 4.872 -3.785 1.00 97.25 175 GLN A C 1
ATOM 1419 O O . GLN A 1 175 ? -4.886 5.863 -3.214 1.00 97.25 175 GLN A O 1
ATOM 1424 N N . PRO A 1 176 ? -6.285 4.095 -3.233 1.00 95.50 176 PRO A N 1
ATOM 1425 C CA . PRO A 1 176 ? -6.938 4.402 -1.956 1.00 95.50 176 PRO A CA 1
ATOM 1426 C C . PRO A 1 176 ? -5.950 4.638 -0.805 1.00 95.50 176 PRO A C 1
ATOM 1428 O O . PRO A 1 176 ? -6.077 5.596 -0.052 1.00 95.50 176 PRO A O 1
ATOM 1431 N N . PHE A 1 177 ? -4.893 3.822 -0.731 1.00 95.69 177 PHE A N 1
ATOM 1432 C CA . PHE A 1 177 ? -3.830 3.946 0.274 1.00 95.69 177 PHE A CA 1
ATOM 1433 C C . PHE A 1 177 ? -2.874 5.134 0.034 1.00 95.69 177 PHE A C 1
ATOM 1435 O O . PHE A 1 177 ? -1.886 5.280 0.746 1.00 95.69 177 PHE A O 1
ATOM 1442 N N . ALA A 1 178 ? -3.118 5.965 -0.983 1.00 94.75 178 ALA A N 1
ATOM 1443 C CA . ALA A 1 178 ? -2.352 7.177 -1.279 1.00 94.75 178 ALA A CA 1
ATOM 1444 C C . ALA A 1 178 ? -3.180 8.466 -1.142 1.00 94.75 178 ALA A C 1
ATOM 1446 O O . ALA A 1 178 ? -2.594 9.544 -1.088 1.00 94.75 178 ALA A O 1
ATOM 1447 N N . THR A 1 179 ? -4.511 8.368 -1.115 1.00 92.81 179 THR A N 1
ATOM 1448 C CA . THR A 1 179 ? -5.438 9.514 -1.107 1.00 92.81 179 THR A CA 1
ATOM 1449 C C . THR A 1 179 ? -6.314 9.566 0.144 1.00 92.81 179 THR A C 1
ATOM 1451 O O . THR A 1 179 ? -7.330 10.254 0.142 1.00 92.81 179 THR A O 1
ATOM 1454 N N . TYR A 1 180 ? -5.977 8.799 1.180 1.00 87.50 180 TYR A N 1
ATOM 1455 C CA . TYR A 1 180 ? -6.698 8.819 2.450 1.00 87.50 180 TYR A CA 1
ATOM 1456 C C . TYR A 1 180 ? -6.350 10.077 3.257 1.00 87.50 180 TYR A C 1
ATOM 1458 O O . TYR A 1 180 ? -5.287 10.674 3.072 1.00 87.50 180 TYR A O 1
ATOM 1466 N N . GLU A 1 181 ? -7.245 10.470 4.159 1.00 82.44 181 GLU A N 1
ATOM 1467 C CA . GLU A 1 181 ? -7.001 11.578 5.081 1.00 82.44 181 GLU A CA 1
ATOM 1468 C C . GLU A 1 181 ? -6.058 11.128 6.210 1.00 82.44 181 GLU A C 1
ATOM 1470 O O . GLU A 1 181 ? -6.367 10.139 6.884 1.00 82.44 181 GLU A O 1
ATOM 1475 N N . PRO A 1 182 ? -4.910 11.804 6.420 1.00 76.69 182 PRO A N 1
ATOM 1476 C CA . PRO A 1 182 ? -3.996 11.476 7.512 1.00 76.69 182 PRO A CA 1
ATOM 1477 C C . PRO A 1 182 ? -4.670 11.605 8.880 1.00 76.69 182 PRO A C 1
ATOM 1479 O O . PRO A 1 182 ? -5.460 12.523 9.099 1.00 76.69 182 PRO A O 1
ATOM 1482 N N . LEU A 1 183 ? -4.327 10.713 9.813 1.00 70.19 183 LEU A N 1
ATOM 1483 C CA . LEU A 1 183 ? -4.930 10.707 11.156 1.00 70.19 183 LEU A CA 1
ATOM 1484 C C . LEU A 1 183 ? -4.384 11.821 12.051 1.00 70.19 183 LEU A C 1
ATOM 1486 O O . LEU A 1 183 ? -5.088 12.312 12.931 1.00 70.19 183 LEU A O 1
ATOM 1490 N N . LEU A 1 184 ? -3.119 12.191 11.848 1.00 64.25 184 LEU A N 1
ATOM 1491 C CA . LEU A 1 184 ? -2.438 13.260 12.569 1.00 64.25 184 LEU A CA 1
ATOM 1492 C C . LEU A 1 184 ? -2.101 14.367 11.566 1.00 64.25 184 LEU A C 1
ATOM 1494 O O .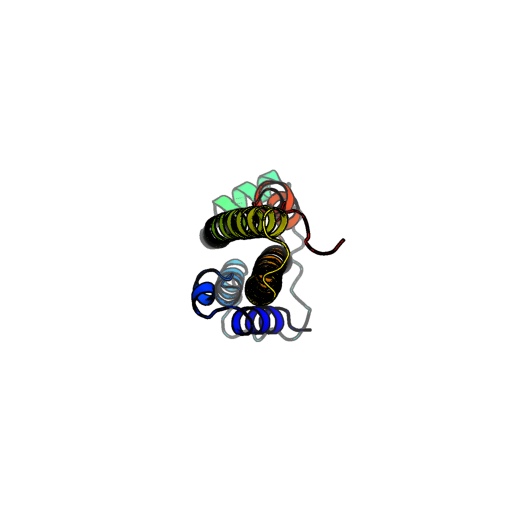 LEU A 1 184 ? -1.295 14.150 10.658 1.00 64.25 184 LEU A O 1
ATOM 1498 N N . GLN A 1 185 ? -2.754 15.520 11.719 1.00 49.47 185 GLN A N 1
ATOM 1499 C CA . GLN A 1 185 ? -2.447 16.754 10.988 1.00 49.47 185 GLN A CA 1
ATOM 1500 C C . GLN A 1 185 ? -1.362 17.561 11.701 1.00 49.47 185 GLN A C 1
ATOM 1502 O O . GLN A 1 185 ? -1.373 17.584 12.954 1.00 49.47 185 GLN A O 1
#

pLDDT: mean 86.83, std 16.28, range [39.41, 98.56]

Organism: NCBI:txid4796

Secondary structure (DSSP, 8-state):
--HHHHHHHHHHHS-GGGGGGS--HHHHHHHHHHHTT--TT----TT----------HHHHHHHHHH-HHHHHHHHHHHHHHHHHHHHHHHHHHHHHHHHHHHHHHHHHHHHSTT-HHHHHHHHHHHHHHHHHHHHHHHHHHHHHHHHHHHHHHHHHHH----HHHHHHHTGGGSGGGSSPPS--

Foldseek 3Di:
DPLVVVQVVLCVVADVVCNVLAFPLVVLVVLLCVLLVPDPPDDDDPDDDDQPPDDDDPVVLVVVCVVDPSSVVNVVSLVVSLVSNLVVLVVLVVVLVVLVVVLVVLVVVCVVPVPDPPSVVVSVVSVVVSVVSVVSSLSRLVSRLVSSLVSLVVSCVRNVDPCNVVCCVVPSCPGPSNPDDDPPD

Sequence (185 aa):
MKFGKVLQQSTQMSPSAWEPYWADYKLLKKIIKDCAQIKKEEKLQGDKLVKIKIKPSAKEDNDSIRQSQDEMNFFRTLRMEIKKIADFFIKEQAKHTSQVAAIDASFQQLKTNPDSAEAKTALMKSCVALYKELLLLENFAVMNFCGISKILKKHDKWTGYATRNKFMHTILMKQPFATYEPLLQ

Mean predicted aligned error: 7.08 Å

Radius of gyration: 21.83 Å; Cα contacts (8 Å, |Δi|>4): 123; chains: 1; bounding box: 59×30×63 Å

Solvent-accessible surface area (backbone atoms only — not comparable to full-atom values): 10706 Å² total; per-residue (Å²): 132,66,61,72,57,54,52,52,50,54,48,70,75,39,62,74,89,50,53,85,47,51,66,60,63,66,59,56,55,51,45,43,38,60,52,45,67,57,57,94,81,67,76,81,64,81,95,72,70,85,77,69,84,65,85,67,55,80,64,55,52,52,53,53,37,70,70,33,68,48,46,45,49,43,58,50,52,51,49,51,44,51,48,46,36,35,58,50,46,54,53,53,50,54,53,49,55,53,50,50,53,53,49,52,52,53,50,56,52,37,71,77,49,73,82,50,65,66,59,53,52,53,51,53,51,49,52,55,52,50,52,54,53,51,52,48,53,49,50,51,25,54,51,42,52,52,48,54,58,50,50,36,52,50,41,28,70,61,62,52,50,88,52,42,68,61,47,38,70,73,49,53,59,72,33,65,54,58,66,62,83,73,92,75,129